Protein AF-A0A4R1AX97-F1 (afdb_monomer)

pLDDT: mean 82.94, std 12.41, range [42.91, 97.5]

Organism: NCBI:txid1742358

Mean predicted aligned error: 11.48 Å

Foldseek 3Di:
DDPLLCLQADPVLQPPVVLLVVLLVLLLVLLCCVVVPDVDDPVVSVVSNVVSVVSVVVSLVVSQVVQKDFPLLPDQDQDLLVSLVSDPDDPVVSVVSSVQLVVQLVVVVVVVDDSRRSSRVSSVVVSVVVCVVCVVPDDRIDRDQLSNLQSLLVVLVVVLVVLVVCCVPPNVPDSSSVSSSVSSNVSSVVSVVSNVVSVVVVVVSVVVVNVVSD

Secondary structure (DSSP, 8-state):
--HHHHHHT-GGG--SHHHHHHHHHHHHHHHHHHHTT----HHHHHHHHHHHHHHHHHHHHHHHHHH-EE-GGGS----HHHHHHHS---HHHHHHHHHHHHHHHHHHHHTT--HHHHHHHHHHHHHHHHHHHHTTT--SEE----HHHHHHHHHHHHHHHHHHHHHHHH-TT-HHHHHHHHHHHHHHHHHHHHHHHHHHHHHHHHHHHHHTT-

Sequence (214 aa):
MSQFIRKMFSLNDIKYSWILLLSMILCFLIFYIDRADFLIDSAIVTTGYLLSFTIAVLWGAINYIGHIRMNVMYQKQNNIHAYVAQLALSQEDKWELQAYLEDFAEDLIQQGRTKEEASIEAITHFKVQEILSLSKNTLLFNLHAHYYLLGWSILAFALFIVIGVFWITLFTSSTLMLIVESMLIAYSLGFVGLFFVYKLFDAMIYRKLEENVR

Nearest PDB structures (foldseek):
  3l8i-assembly3_C-2  TM=2.530E-01  e=8.389E+00  Homo sapiens
  3l8i-assembly4_C  TM=2.530E-01  e=8.389E+00  Homo sapiens

Radius of gyration: 25.22 Å; Cα contacts (8 Å, |Δi|>4): 172; chains: 1; bounding box: 63×33×72 Å

Structure (mmCIF, N/CA/C/O backbone):
data_AF-A0A4R1AX97-F1
#
_entry.id   AF-A0A4R1AX97-F1
#
loop_
_atom_site.group_PDB
_atom_site.id
_atom_site.type_symbol
_atom_site.label_atom_id
_atom_site.label_alt_id
_atom_site.label_comp_id
_atom_site.label_asym_id
_atom_site.label_entity_id
_atom_site.label_seq_id
_atom_site.pdbx_PDB_ins_code
_atom_site.Cartn_x
_atom_site.Cartn_y
_atom_site.Cartn_z
_atom_site.occupancy
_atom_site.B_iso_or_equiv
_atom_site.auth_seq_id
_atom_site.auth_comp_id
_atom_site.auth_asym_id
_atom_site.auth_atom_id
_atom_site.pdbx_PDB_model_num
ATOM 1 N N . MET A 1 1 ? -21.863 -3.915 -12.060 1.00 55.62 1 MET A N 1
ATOM 2 C CA . MET A 1 1 ? -20.457 -4.231 -11.712 1.00 55.62 1 MET A CA 1
ATOM 3 C C . MET A 1 1 ? -20.466 -4.876 -10.331 1.00 55.62 1 MET A C 1
ATOM 5 O O . MET A 1 1 ? -21.100 -4.308 -9.448 1.00 55.62 1 MET A O 1
ATOM 9 N N . SER A 1 2 ? -19.896 -6.070 -10.140 1.00 74.19 2 SER A N 1
ATOM 10 C CA . SER A 1 2 ? -19.970 -6.743 -8.831 1.00 74.19 2 SER A CA 1
ATOM 11 C C . SER A 1 2 ? -19.224 -5.931 -7.760 1.00 74.19 2 SER A C 1
ATOM 13 O O . SER A 1 2 ? -18.232 -5.262 -8.059 1.00 74.19 2 SER A O 1
ATOM 15 N N . GLN A 1 3 ? -19.688 -5.972 -6.505 1.00 72.12 3 GLN A N 1
ATOM 16 C CA . GLN A 1 3 ? -19.042 -5.261 -5.388 1.00 72.12 3 GLN A CA 1
ATOM 17 C C . GLN A 1 3 ? -17.556 -5.633 -5.234 1.00 72.12 3 GLN A C 1
ATOM 19 O O . GLN A 1 3 ? -16.749 -4.809 -4.809 1.00 72.12 3 GLN A O 1
ATOM 24 N N . PHE A 1 4 ? -17.191 -6.853 -5.631 1.00 68.31 4 PHE A N 1
ATOM 25 C CA . PHE A 1 4 ? -15.820 -7.350 -5.640 1.00 68.31 4 PHE A CA 1
ATOM 26 C C . PHE A 1 4 ? -14.920 -6.579 -6.615 1.00 68.31 4 PHE A C 1
ATOM 28 O O . PHE A 1 4 ? -13.859 -6.103 -6.221 1.00 68.31 4 PHE A O 1
ATOM 35 N N . ILE A 1 5 ? -15.381 -6.355 -7.852 1.00 72.00 5 ILE A N 1
ATOM 36 C CA . ILE A 1 5 ? -14.637 -5.576 -8.855 1.00 72.00 5 ILE A CA 1
ATOM 37 C C . ILE A 1 5 ? -14.431 -4.138 -8.358 1.00 72.00 5 ILE A C 1
ATOM 39 O O . ILE A 1 5 ? -13.335 -3.595 -8.465 1.00 72.00 5 ILE A O 1
ATOM 43 N N . ARG A 1 6 ? -15.454 -3.530 -7.743 1.00 74.25 6 ARG A N 1
ATOM 44 C CA . ARG A 1 6 ? -15.337 -2.170 -7.192 1.00 74.25 6 ARG A CA 1
ATOM 45 C C . ARG A 1 6 ? -14.283 -2.076 -6.081 1.00 74.25 6 ARG A C 1
ATOM 47 O O . ARG A 1 6 ? -13.579 -1.076 -6.020 1.00 74.25 6 ARG A O 1
ATOM 54 N N . LYS A 1 7 ? -14.155 -3.104 -5.235 1.00 73.25 7 LYS A N 1
ATOM 55 C CA . LYS A 1 7 ? -13.119 -3.173 -4.187 1.00 73.25 7 LYS A CA 1
ATOM 56 C C . LYS A 1 7 ? -11.716 -3.419 -4.753 1.00 73.25 7 LYS A C 1
ATOM 58 O O . LYS A 1 7 ? -10.752 -2.892 -4.218 1.00 73.25 7 LYS A O 1
ATOM 63 N N . MET A 1 8 ? -11.590 -4.186 -5.836 1.00 76.19 8 MET A N 1
ATOM 64 C CA . MET A 1 8 ? -10.291 -4.428 -6.480 1.00 76.19 8 MET A CA 1
ATOM 65 C C . MET A 1 8 ? -9.733 -3.197 -7.206 1.00 76.19 8 MET A C 1
ATOM 67 O O . MET A 1 8 ? -8.525 -3.011 -7.227 1.00 76.19 8 MET A O 1
ATOM 71 N N . PHE A 1 9 ? -10.581 -2.347 -7.787 1.00 78.00 9 PHE A N 1
ATOM 72 C CA . PHE A 1 9 ? -10.137 -1.183 -8.574 1.00 78.00 9 PHE A CA 1
ATOM 73 C C . PHE A 1 9 ? -10.377 0.160 -7.868 1.00 78.00 9 PHE A C 1
ATOM 75 O O . PHE A 1 9 ? -10.493 1.206 -8.506 1.00 78.00 9 PHE A O 1
ATOM 82 N N . SER A 1 10 ? -10.470 0.151 -6.538 1.00 77.00 10 SER A N 1
ATOM 83 C CA . SER A 1 10 ? -10.646 1.368 -5.745 1.00 77.00 10 SER A CA 1
ATOM 84 C C . SER A 1 10 ? -9.328 2.145 -5.642 1.00 77.00 10 SER A C 1
ATOM 86 O O . SER A 1 10 ? -8.357 1.674 -5.049 1.00 77.00 10 SER A O 1
ATOM 88 N N . LEU A 1 11 ? -9.294 3.362 -6.198 1.00 72.88 11 LEU A N 1
ATOM 89 C CA . LEU A 1 11 ? -8.198 4.323 -5.992 1.00 72.88 11 LEU A CA 1
ATOM 90 C C . LEU A 1 11 ? -8.192 4.900 -4.570 1.00 72.88 11 LEU A C 1
ATOM 92 O O . LEU A 1 11 ? -7.137 5.265 -4.060 1.00 72.88 11 LEU A O 1
ATOM 96 N N . ASN A 1 12 ? -9.359 4.950 -3.921 1.00 75.44 12 ASN A N 1
ATOM 97 C CA . ASN A 1 12 ? -9.515 5.506 -2.575 1.00 75.44 12 ASN A CA 1
ATOM 98 C C . ASN A 1 12 ? -8.802 4.667 -1.504 1.00 75.44 12 ASN A C 1
ATOM 100 O O . ASN A 1 12 ? -8.550 5.161 -0.405 1.00 75.44 12 ASN A O 1
ATOM 104 N N . ASP A 1 13 ? -8.469 3.417 -1.830 1.00 82.06 13 ASP A N 1
ATOM 105 C CA . ASP A 1 13 ? -7.770 2.506 -0.929 1.00 82.06 13 ASP A CA 1
ATOM 106 C C . ASP A 1 13 ? -6.240 2.648 -1.024 1.00 82.06 13 ASP A C 1
ATOM 108 O O . ASP A 1 13 ? -5.518 2.057 -0.225 1.00 82.06 13 ASP A O 1
ATOM 112 N N . ILE A 1 14 ? -5.719 3.468 -1.942 1.00 85.38 14 ILE A N 1
ATOM 113 C CA . ILE A 1 14 ? -4.302 3.848 -1.963 1.00 85.38 14 ILE A CA 1
ATOM 114 C C . ILE A 1 14 ? -4.122 5.062 -1.047 1.00 85.38 14 ILE A C 1
ATOM 116 O O . ILE A 1 14 ? -4.543 6.174 -1.369 1.00 85.38 14 ILE A O 1
ATOM 120 N N . LYS A 1 15 ? -3.481 4.864 0.107 1.00 86.75 15 LYS A N 1
ATOM 121 C CA . LYS A 1 15 ? -3.144 5.948 1.036 1.00 86.75 15 LYS A CA 1
ATOM 122 C C . LYS A 1 15 ? -1.758 6.501 0.729 1.00 86.75 15 LYS A C 1
ATOM 124 O O . LYS A 1 15 ? -0.847 5.766 0.358 1.00 86.75 15 LYS A O 1
ATOM 129 N N . TYR A 1 16 ? -1.593 7.811 0.914 1.00 90.19 16 TYR A N 1
ATOM 130 C CA . TYR A 1 16 ? -0.315 8.514 0.732 1.00 90.19 16 TYR A CA 1
ATOM 131 C C . TYR A 1 16 ? 0.321 8.301 -0.655 1.00 90.19 16 TYR A C 1
ATOM 133 O O . TYR A 1 16 ? 1.539 8.181 -0.780 1.00 90.19 16 TYR A O 1
ATOM 141 N N . SER A 1 17 ? -0.501 8.276 -1.710 1.00 90.25 17 SER A N 1
ATOM 142 C CA . SER A 1 17 ? -0.101 7.960 -3.092 1.00 90.25 17 SER A CA 1
ATOM 143 C C . SER A 1 17 ? 1.034 8.833 -3.639 1.00 90.25 17 SER A C 1
ATOM 145 O O . SER A 1 17 ? 1.753 8.416 -4.539 1.00 90.25 17 SER A O 1
ATOM 147 N N . TRP A 1 18 ? 1.228 10.032 -3.086 1.00 92.94 18 TRP A N 1
ATOM 148 C CA . TRP A 1 18 ? 2.318 10.928 -3.468 1.00 92.94 18 TRP A CA 1
ATOM 149 C C . TRP A 1 18 ? 3.711 10.346 -3.160 1.00 92.94 18 TRP A C 1
ATOM 151 O O . TRP A 1 18 ? 4.640 10.606 -3.918 1.00 92.94 18 TRP A O 1
ATOM 161 N N . ILE A 1 19 ? 3.866 9.524 -2.110 1.00 94.75 19 ILE A N 1
ATOM 162 C CA . ILE A 1 19 ? 5.149 8.872 -1.771 1.00 94.75 19 ILE A CA 1
ATOM 163 C C . ILE A 1 19 ? 5.475 7.791 -2.805 1.00 94.75 19 ILE A C 1
ATOM 165 O O . ILE A 1 19 ? 6.607 7.685 -3.275 1.00 94.75 19 ILE A O 1
ATOM 169 N N . LEU A 1 20 ? 4.463 7.014 -3.201 1.00 94.44 20 LEU A N 1
ATOM 170 C CA . LEU A 1 20 ? 4.591 6.034 -4.274 1.00 94.44 20 LEU A CA 1
ATOM 171 C C . LEU A 1 20 ? 4.966 6.716 -5.594 1.00 94.44 20 LEU A C 1
ATOM 173 O O . LEU A 1 20 ? 5.888 6.277 -6.275 1.00 94.44 20 LEU A O 1
ATOM 177 N N . LEU A 1 21 ? 4.297 7.823 -5.922 1.00 95.00 21 LEU A N 1
ATOM 178 C CA . LEU A 1 21 ? 4.577 8.602 -7.125 1.00 95.00 21 LEU A CA 1
ATOM 179 C C . LEU A 1 21 ? 6.005 9.168 -7.107 1.00 95.00 21 LEU A C 1
ATOM 181 O O . LEU A 1 21 ? 6.700 9.089 -8.116 1.00 95.00 21 LEU A O 1
ATOM 185 N N . LEU A 1 22 ? 6.477 9.659 -5.957 1.00 96.62 22 LEU A N 1
ATOM 186 C CA . LEU A 1 22 ? 7.861 10.104 -5.779 1.00 96.62 22 LEU A CA 1
ATOM 187 C C . LEU A 1 22 ? 8.864 8.971 -6.045 1.00 96.62 22 LEU A C 1
ATOM 189 O O . LEU A 1 22 ? 9.842 9.180 -6.760 1.00 96.62 22 LEU A O 1
ATOM 193 N N . SER A 1 23 ? 8.608 7.773 -5.511 1.00 97.00 23 SER A N 1
ATOM 194 C CA . SER A 1 23 ? 9.426 6.587 -5.790 1.00 97.00 23 SER A CA 1
ATOM 195 C C . SER A 1 23 ? 9.462 6.266 -7.287 1.00 97.00 23 SER A C 1
ATOM 197 O O . SER A 1 23 ? 10.544 6.061 -7.836 1.00 97.00 23 SER A O 1
ATOM 199 N N . MET A 1 24 ? 8.304 6.283 -7.956 1.00 96.06 24 MET A N 1
ATOM 200 C CA . MET A 1 24 ? 8.202 6.007 -9.392 1.00 96.06 24 MET A CA 1
ATOM 201 C C . MET A 1 24 ? 8.966 7.037 -10.225 1.00 96.06 24 MET A C 1
ATOM 203 O O . MET A 1 24 ? 9.736 6.652 -11.100 1.00 96.06 24 MET A O 1
ATOM 207 N N . ILE A 1 25 ? 8.810 8.332 -9.936 1.00 96.44 25 ILE A N 1
ATOM 208 C CA . ILE A 1 25 ? 9.560 9.392 -10.626 1.00 96.44 25 ILE A CA 1
ATOM 209 C C . ILE A 1 25 ? 11.063 9.199 -10.430 1.00 96.44 25 ILE A C 1
ATOM 211 O O . ILE A 1 25 ? 11.817 9.282 -11.395 1.00 96.44 25 ILE A O 1
ATOM 215 N N . LEU A 1 26 ? 11.507 8.922 -9.202 1.00 95.81 26 LEU A N 1
ATOM 216 C CA . LEU A 1 26 ? 12.927 8.723 -8.932 1.00 95.81 26 LEU A CA 1
ATOM 217 C C . LEU A 1 26 ? 13.472 7.506 -9.691 1.00 95.81 26 LEU A C 1
ATOM 219 O O . LEU A 1 26 ? 14.510 7.611 -10.336 1.00 95.81 26 LEU A O 1
ATOM 223 N N . CYS A 1 27 ? 12.751 6.383 -9.671 1.00 95.94 27 CYS A N 1
ATOM 224 C CA . CYS A 1 27 ? 13.111 5.179 -10.418 1.00 95.94 27 CYS A CA 1
ATOM 225 C C . CYS A 1 27 ? 13.211 5.465 -11.925 1.00 95.94 27 CYS A C 1
ATOM 227 O O . CYS A 1 27 ? 14.205 5.106 -12.554 1.00 95.94 27 CYS A O 1
ATOM 229 N N . PHE A 1 28 ? 12.232 6.187 -12.482 1.00 95.38 28 PHE A N 1
ATOM 230 C CA . PHE A 1 28 ? 12.226 6.600 -13.885 1.00 95.38 28 PHE A CA 1
ATOM 231 C C . PHE A 1 28 ? 13.454 7.443 -14.238 1.00 95.38 28 PHE A C 1
ATOM 233 O O . PHE A 1 28 ? 14.118 7.175 -15.235 1.00 95.38 28 PHE A O 1
ATOM 240 N N . LEU A 1 29 ? 13.766 8.457 -13.424 1.00 94.12 29 LEU A N 1
ATOM 241 C CA . LEU A 1 29 ? 14.897 9.352 -13.667 1.00 94.12 29 LEU A CA 1
ATOM 242 C C . LEU A 1 29 ? 16.230 8.610 -13.599 1.00 94.12 29 LEU A C 1
ATOM 244 O O . LEU A 1 29 ? 17.066 8.802 -14.478 1.00 94.12 29 LEU A O 1
ATOM 248 N N . ILE A 1 30 ? 16.419 7.744 -12.600 1.00 94.19 30 ILE A N 1
ATOM 249 C CA . ILE A 1 30 ? 17.640 6.940 -12.477 1.00 94.19 30 ILE A CA 1
ATOM 250 C C . ILE A 1 30 ? 17.785 5.997 -13.672 1.00 94.19 30 ILE A C 1
ATOM 252 O O . ILE A 1 30 ? 18.861 5.950 -14.258 1.00 94.19 30 ILE A O 1
ATOM 256 N N . PHE A 1 31 ? 16.708 5.330 -14.098 1.00 92.94 31 PHE A N 1
ATOM 257 C CA . PHE A 1 31 ? 16.737 4.465 -15.281 1.00 92.94 31 PHE A CA 1
ATOM 258 C C . PHE A 1 31 ? 17.048 5.255 -16.553 1.00 92.94 31 PHE A C 1
ATOM 260 O O . PHE A 1 31 ? 17.877 4.849 -17.366 1.00 92.94 31 PHE A O 1
ATOM 267 N N . TYR A 1 32 ? 16.419 6.414 -16.727 1.00 91.88 32 TYR A N 1
ATOM 268 C CA . TYR A 1 32 ? 16.697 7.277 -17.865 1.00 91.88 32 TYR A CA 1
ATOM 269 C C . TYR A 1 32 ? 18.168 7.700 -17.909 1.00 91.88 32 TYR A C 1
ATOM 271 O O . TYR A 1 32 ? 18.792 7.621 -18.963 1.00 91.88 32 TYR A O 1
ATOM 279 N N . ILE A 1 33 ? 18.727 8.102 -16.766 1.00 90.12 33 ILE A N 1
ATOM 280 C CA . ILE A 1 33 ? 20.133 8.491 -16.632 1.00 90.12 33 ILE A CA 1
ATOM 281 C C . ILE A 1 33 ? 21.069 7.317 -16.949 1.00 90.12 33 ILE A C 1
ATOM 283 O O . ILE A 1 33 ? 21.996 7.487 -17.736 1.00 90.12 33 ILE A O 1
ATOM 287 N N . ASP A 1 34 ? 20.790 6.140 -16.387 1.00 89.94 34 ASP A N 1
ATOM 288 C CA . ASP A 1 34 ? 21.525 4.886 -16.612 1.00 89.94 34 ASP A CA 1
ATOM 289 C C . ASP A 1 34 ? 21.559 4.508 -18.104 1.00 89.94 34 ASP A C 1
ATOM 291 O O . ASP A 1 34 ? 22.579 4.090 -18.644 1.00 89.94 34 ASP A O 1
ATOM 295 N N . ARG A 1 35 ? 20.453 4.736 -18.822 1.00 88.00 35 ARG A N 1
ATOM 296 C CA . ARG A 1 35 ? 20.352 4.460 -20.264 1.00 88.00 35 ARG A CA 1
ATOM 297 C C . ARG A 1 35 ? 20.876 5.558 -21.178 1.00 88.00 35 ARG A C 1
ATOM 299 O O . ARG A 1 35 ? 21.161 5.267 -22.336 1.00 88.00 35 ARG A O 1
ATOM 306 N N . ALA A 1 36 ? 20.961 6.794 -20.704 1.00 86.06 36 ALA A N 1
ATOM 307 C CA . ALA A 1 36 ? 21.421 7.931 -21.496 1.00 86.06 36 ALA A CA 1
ATOM 308 C C . ALA A 1 36 ? 22.955 8.003 -21.620 1.00 86.06 36 ALA A C 1
ATOM 310 O O . ALA A 1 36 ? 23.461 8.946 -22.225 1.00 86.06 36 ALA A O 1
ATOM 311 N N . ASP A 1 37 ? 23.675 7.014 -21.076 1.00 70.81 37 ASP A N 1
ATOM 312 C CA . ASP A 1 37 ? 25.135 6.872 -21.166 1.00 70.81 37 ASP A CA 1
ATOM 313 C C . ASP A 1 37 ? 25.885 8.114 -20.650 1.00 70.81 37 ASP A C 1
ATOM 315 O O . ASP A 1 37 ? 26.984 8.464 -21.085 1.00 70.81 37 ASP A O 1
ATOM 319 N N . PHE A 1 38 ? 25.276 8.819 -19.688 1.00 72.44 38 PHE A N 1
ATOM 320 C CA . PHE A 1 38 ? 26.009 9.789 -18.891 1.00 72.44 38 PHE A CA 1
ATOM 321 C C . PHE A 1 38 ? 27.089 9.006 -18.143 1.00 72.44 38 PHE A C 1
ATOM 323 O O . PHE A 1 38 ? 26.757 8.028 -17.483 1.00 72.44 38 PHE A O 1
ATOM 330 N N . LEU A 1 39 ? 28.357 9.422 -18.247 1.00 73.94 39 LEU A N 1
ATOM 331 C CA . LEU A 1 39 ? 29.528 8.833 -17.571 1.00 73.94 39 LEU A CA 1
ATOM 332 C C . LEU A 1 39 ? 29.430 8.962 -16.036 1.00 73.94 39 LEU A C 1
ATOM 334 O O . LEU A 1 39 ? 30.241 9.623 -15.387 1.00 73.94 39 LEU A O 1
ATOM 338 N N . ILE A 1 40 ? 28.386 8.385 -15.458 1.00 80.25 40 ILE A N 1
ATOM 339 C CA . ILE A 1 40 ? 28.054 8.400 -14.047 1.00 80.25 40 ILE A CA 1
ATOM 340 C C . ILE A 1 40 ? 28.497 7.069 -13.475 1.00 80.25 40 ILE A C 1
ATOM 342 O O . ILE A 1 40 ? 28.297 6.008 -14.062 1.00 80.25 40 ILE A O 1
ATOM 346 N N . ASP A 1 41 ? 29.114 7.148 -12.305 1.00 85.25 41 ASP A N 1
ATOM 347 C CA . ASP A 1 41 ? 29.559 5.980 -11.569 1.00 85.25 41 ASP A CA 1
ATOM 348 C C . ASP A 1 41 ? 28.391 5.002 -11.335 1.00 85.25 41 ASP A C 1
ATOM 350 O O . ASP A 1 41 ? 27.324 5.372 -10.832 1.00 85.25 41 ASP A O 1
ATOM 354 N N . SER A 1 42 ? 28.622 3.732 -11.670 1.00 86.12 42 SER A N 1
ATOM 355 C CA . SER A 1 42 ? 27.696 2.617 -11.450 1.00 86.12 42 SER A CA 1
ATOM 356 C C . SER A 1 42 ? 27.224 2.537 -9.989 1.00 86.12 42 SER A C 1
ATOM 358 O O . SER A 1 42 ? 26.070 2.178 -9.719 1.00 86.12 42 SER A O 1
ATOM 360 N N . ALA A 1 43 ? 28.068 2.950 -9.034 1.00 88.88 43 ALA A N 1
ATOM 361 C CA . ALA A 1 43 ? 27.698 3.031 -7.623 1.00 88.88 43 ALA A CA 1
ATOM 362 C C . ALA A 1 43 ? 26.572 4.051 -7.358 1.00 88.88 43 ALA A C 1
ATOM 364 O O . ALA A 1 43 ? 25.663 3.780 -6.565 1.00 88.88 43 ALA A O 1
ATOM 365 N N . ILE A 1 44 ? 26.590 5.202 -8.037 1.00 88.94 44 ILE A N 1
ATOM 366 C CA . ILE A 1 44 ? 25.578 6.260 -7.888 1.00 88.94 44 ILE A CA 1
ATOM 367 C C . ILE A 1 44 ? 24.240 5.787 -8.455 1.00 88.94 44 ILE A C 1
ATOM 369 O O . ILE A 1 44 ? 23.211 5.921 -7.792 1.00 88.94 44 ILE A O 1
ATOM 373 N N . VAL A 1 45 ? 24.258 5.177 -9.643 1.00 91.56 45 VAL A N 1
ATOM 374 C CA . VAL A 1 45 ? 23.058 4.622 -10.290 1.00 91.56 45 VAL A CA 1
ATOM 375 C C . VAL A 1 45 ? 22.418 3.544 -9.411 1.00 91.56 45 VAL A C 1
ATOM 377 O O . VAL A 1 45 ? 21.227 3.609 -9.101 1.00 91.56 45 VAL A O 1
ATOM 380 N N . THR A 1 46 ? 23.224 2.599 -8.919 1.00 92.75 46 THR A N 1
ATOM 381 C CA . THR A 1 46 ? 22.759 1.525 -8.026 1.00 92.75 46 THR A CA 1
ATOM 382 C C . THR A 1 46 ? 22.147 2.086 -6.743 1.00 92.75 46 THR A C 1
ATOM 384 O O . THR A 1 46 ? 21.067 1.663 -6.322 1.00 92.75 46 THR A O 1
ATOM 387 N N . THR A 1 47 ? 22.798 3.082 -6.140 1.00 94.19 47 THR A N 1
ATOM 388 C CA . THR A 1 47 ? 22.287 3.762 -4.941 1.00 94.19 47 THR A CA 1
ATOM 389 C C . THR A 1 47 ? 20.966 4.476 -5.227 1.00 94.19 47 THR A C 1
ATOM 391 O O . THR A 1 47 ? 20.049 4.422 -4.408 1.00 94.19 47 THR A O 1
ATOM 394 N N . GLY A 1 48 ? 20.826 5.088 -6.405 1.00 94.69 48 GLY A N 1
ATOM 395 C CA . GLY A 1 48 ? 19.582 5.708 -6.859 1.00 94.69 48 GLY A CA 1
ATOM 396 C C . GLY A 1 48 ? 18.427 4.710 -6.963 1.00 94.69 48 GLY A C 1
ATOM 397 O O . GLY A 1 48 ? 17.338 4.972 -6.443 1.00 94.69 48 GLY A O 1
ATOM 398 N N . TYR A 1 49 ? 18.669 3.535 -7.555 1.00 94.31 49 TYR A N 1
ATOM 399 C CA . TYR A 1 49 ? 17.666 2.469 -7.610 1.00 94.31 49 TYR A CA 1
ATOM 400 C C . TYR A 1 49 ? 17.280 1.984 -6.209 1.00 94.31 49 TYR A C 1
ATOM 402 O O . TYR A 1 49 ? 16.089 1.933 -5.890 1.00 94.31 49 TYR A O 1
ATOM 410 N N . LEU A 1 50 ? 18.260 1.704 -5.343 1.00 95.69 50 LEU A N 1
ATOM 411 C CA . LEU A 1 50 ? 18.008 1.284 -3.960 1.00 95.69 50 LEU A CA 1
ATOM 412 C C . LEU A 1 50 ? 17.190 2.320 -3.184 1.00 95.69 50 LEU A C 1
ATOM 414 O O . LEU A 1 50 ? 16.246 1.955 -2.480 1.00 95.69 50 LEU A O 1
ATOM 418 N N . LEU A 1 51 ? 17.503 3.607 -3.342 1.00 96.69 51 LEU A N 1
ATOM 419 C CA . LEU A 1 51 ? 16.752 4.690 -2.716 1.00 96.69 51 LEU A CA 1
ATOM 420 C C . LEU A 1 51 ? 15.306 4.724 -3.226 1.00 96.69 51 LEU A C 1
ATOM 422 O O . LEU A 1 51 ? 14.376 4.790 -2.422 1.00 96.69 51 LEU A O 1
ATOM 426 N N . SER A 1 52 ? 15.100 4.610 -4.542 1.00 96.69 52 SER A N 1
ATOM 427 C CA . SER A 1 52 ? 13.758 4.593 -5.137 1.00 96.69 52 SER A CA 1
ATOM 428 C C . SER A 1 52 ? 12.901 3.441 -4.605 1.00 96.69 52 SER A C 1
ATOM 430 O O . SER A 1 52 ? 11.754 3.665 -4.205 1.00 96.69 52 SER A O 1
ATOM 432 N N . PHE A 1 53 ? 13.466 2.236 -4.486 1.00 94.94 53 PHE A N 1
ATOM 433 C CA . PHE A 1 53 ? 12.764 1.083 -3.925 1.00 94.94 53 PHE A CA 1
ATOM 434 C C . PHE A 1 53 ? 12.555 1.200 -2.418 1.00 94.94 53 PHE A C 1
ATOM 436 O O . PHE A 1 53 ? 11.489 0.841 -1.924 1.00 94.94 53 PHE A O 1
ATOM 443 N N . THR A 1 54 ? 13.508 1.774 -1.684 1.00 96.50 54 THR A N 1
ATOM 444 C CA . THR A 1 54 ? 13.342 2.045 -0.249 1.00 96.50 54 THR A CA 1
ATOM 445 C C . THR A 1 54 ? 12.159 2.983 -0.007 1.00 96.50 54 THR A C 1
ATOM 447 O O . THR A 1 54 ? 11.340 2.718 0.870 1.00 96.50 54 THR A O 1
ATOM 450 N N . ILE A 1 55 ? 11.995 4.028 -0.826 1.00 97.50 55 ILE A N 1
ATOM 451 C CA . ILE A 1 55 ? 10.831 4.925 -0.752 1.00 97.50 55 ILE A CA 1
ATOM 452 C C . ILE A 1 55 ? 9.527 4.163 -1.052 1.00 97.50 55 ILE A C 1
ATOM 454 O O . ILE A 1 55 ? 8.535 4.373 -0.353 1.00 97.50 55 ILE A O 1
ATOM 458 N N . ALA A 1 56 ? 9.515 3.242 -2.025 1.00 96.25 56 ALA A N 1
ATOM 459 C CA . ALA A 1 56 ? 8.343 2.395 -2.290 1.00 96.25 56 ALA A CA 1
ATOM 460 C C . ALA A 1 56 ? 8.001 1.481 -1.102 1.00 96.25 56 ALA A C 1
ATOM 462 O O . ALA A 1 56 ? 6.830 1.337 -0.748 1.00 96.25 56 ALA A O 1
ATOM 463 N N . VAL A 1 57 ? 9.008 0.885 -0.459 1.00 95.50 57 VAL A N 1
ATOM 464 C CA . VAL A 1 57 ? 8.822 0.044 0.734 1.00 95.50 57 VAL A CA 1
ATOM 465 C C . VAL A 1 57 ? 8.289 0.871 1.905 1.00 95.50 57 VAL A C 1
ATOM 467 O O . VAL A 1 57 ? 7.343 0.446 2.570 1.00 95.50 57 VAL A O 1
ATOM 470 N N . LEU A 1 58 ? 8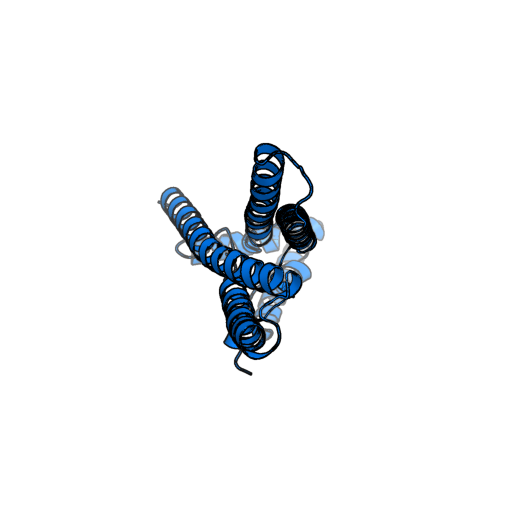.830 2.073 2.126 1.00 96.06 58 LEU A N 1
ATOM 471 C CA . LEU A 1 58 ? 8.328 3.004 3.142 1.00 96.06 58 LEU A CA 1
ATOM 472 C C . LEU A 1 58 ? 6.875 3.398 2.874 1.00 96.06 58 LEU A C 1
ATOM 474 O O . LEU A 1 58 ? 6.060 3.380 3.798 1.00 96.06 58 LEU A O 1
ATOM 478 N N . TRP A 1 59 ? 6.525 3.689 1.617 1.00 96.62 59 TRP A N 1
ATOM 479 C CA . TRP A 1 59 ? 5.130 3.889 1.231 1.00 96.62 59 TRP A CA 1
ATOM 480 C C . TRP A 1 59 ? 4.282 2.664 1.586 1.00 96.62 59 TRP A C 1
ATOM 482 O O . TRP A 1 59 ? 3.235 2.826 2.207 1.00 96.62 59 TRP A O 1
ATOM 492 N N . GLY A 1 60 ? 4.745 1.450 1.279 1.00 94.00 60 GLY A N 1
ATOM 493 C CA . GLY A 1 60 ? 4.066 0.207 1.644 1.00 94.00 60 GLY A CA 1
ATOM 494 C C . GLY A 1 60 ? 3.810 0.091 3.151 1.00 94.00 60 GLY A C 1
ATOM 495 O O . GLY A 1 60 ? 2.700 -0.242 3.560 1.00 94.00 60 GLY A O 1
ATOM 496 N N . ALA A 1 61 ? 4.779 0.426 3.999 1.00 92.56 61 ALA A N 1
ATOM 497 C CA . ALA A 1 61 ? 4.587 0.406 5.449 1.00 92.56 61 ALA A CA 1
ATOM 498 C C . ALA A 1 61 ? 3.556 1.451 5.919 1.00 92.56 61 ALA A C 1
ATOM 500 O O . ALA A 1 61 ? 2.617 1.124 6.646 1.00 92.56 61 ALA A O 1
ATOM 501 N N . ILE A 1 62 ? 3.687 2.702 5.470 1.00 92.31 62 ILE A N 1
ATOM 502 C CA . ILE A 1 62 ? 2.798 3.804 5.876 1.00 92.31 62 ILE A CA 1
ATOM 503 C C . ILE A 1 62 ? 1.374 3.578 5.353 1.00 92.31 62 ILE A C 1
ATOM 505 O O . ILE A 1 62 ? 0.396 3.828 6.059 1.00 92.31 62 ILE A O 1
ATOM 509 N N . ASN A 1 63 ? 1.241 3.072 4.128 1.00 92.12 63 ASN A N 1
ATOM 510 C CA . ASN A 1 63 ? -0.042 2.740 3.535 1.00 92.12 63 ASN A CA 1
ATOM 511 C C . ASN A 1 63 ? -0.763 1.644 4.343 1.00 92.12 63 ASN A C 1
ATOM 513 O O . ASN A 1 63 ? -1.958 1.784 4.601 1.00 92.12 63 ASN A O 1
ATOM 517 N N . TYR A 1 64 ? -0.046 0.612 4.807 1.00 89.69 64 TYR A N 1
ATOM 518 C CA . TYR A 1 64 ? -0.606 -0.415 5.694 1.00 89.69 64 TYR A CA 1
ATOM 519 C C . TYR A 1 64 ? -1.090 0.177 7.016 1.00 89.69 64 TYR A C 1
ATOM 521 O O . TYR A 1 64 ? -2.253 0.006 7.376 1.00 89.69 64 TYR A O 1
ATOM 529 N N . ILE A 1 65 ? -0.230 0.940 7.700 1.00 86.44 65 ILE A N 1
ATOM 530 C CA . ILE A 1 65 ? -0.569 1.602 8.970 1.00 86.44 65 ILE A CA 1
ATOM 531 C C . ILE A 1 65 ? -1.804 2.484 8.798 1.00 86.44 65 ILE A C 1
ATOM 533 O O . ILE A 1 65 ? -2.703 2.461 9.634 1.00 86.44 65 ILE A O 1
ATOM 537 N N . GLY A 1 66 ? -1.892 3.214 7.685 1.00 83.06 66 GLY A N 1
ATOM 538 C CA . GLY A 1 66 ? -3.056 4.030 7.377 1.00 83.06 66 GLY A CA 1
ATOM 539 C C . GLY A 1 66 ? -4.357 3.223 7.311 1.00 83.06 66 GLY A C 1
ATOM 540 O O . GLY A 1 66 ? -5.421 3.774 7.590 1.00 83.06 66 GLY A O 1
ATOM 541 N N . HIS A 1 67 ? -4.313 1.945 6.943 1.00 83.00 67 HIS A N 1
ATOM 542 C CA . HIS A 1 67 ? -5.488 1.071 6.872 1.00 83.00 67 HIS A CA 1
ATOM 543 C C . HIS A 1 67 ? -5.855 0.397 8.188 1.00 83.00 67 HIS A C 1
ATOM 545 O O . HIS A 1 67 ? -7.007 -0.014 8.335 1.00 83.00 67 HIS A O 1
ATOM 551 N N . ILE A 1 68 ? -4.942 0.344 9.157 1.00 78.25 68 ILE A N 1
ATOM 552 C CA . ILE A 1 68 ? -5.261 -0.129 10.503 1.00 78.25 68 ILE A CA 1
ATOM 553 C C . ILE A 1 68 ? -6.211 0.883 11.150 1.00 78.25 68 ILE A C 1
ATOM 555 O O . ILE A 1 68 ? -5.832 2.011 11.468 1.00 78.25 68 ILE A O 1
ATOM 559 N N . ARG A 1 69 ? -7.472 0.489 11.353 1.00 66.75 69 ARG A N 1
ATOM 560 C CA . ARG A 1 69 ? -8.457 1.289 12.090 1.00 66.75 69 ARG A CA 1
ATOM 561 C C . ARG A 1 69 ? -8.810 0.594 13.395 1.00 66.75 69 ARG A C 1
ATOM 563 O O . ARG A 1 69 ? -9.189 -0.578 13.398 1.00 66.75 69 ARG A O 1
ATOM 570 N N . MET A 1 70 ? -8.725 1.336 14.497 1.00 56.75 70 MET A N 1
ATOM 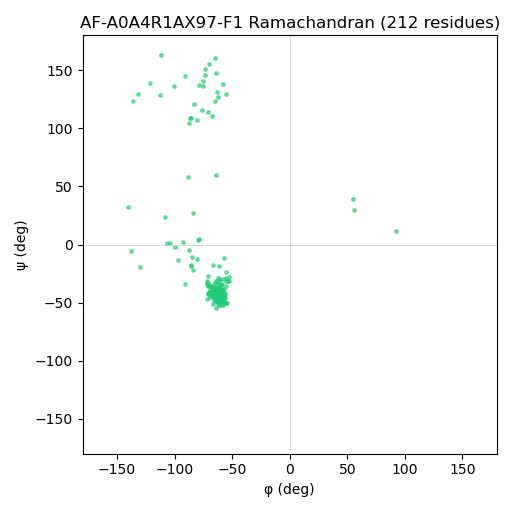571 C CA . MET A 1 70 ? -9.249 0.882 15.783 1.00 56.75 70 MET A CA 1
ATOM 572 C C . MET A 1 70 ? -10.763 0.709 15.668 1.00 56.75 70 MET A C 1
ATOM 574 O O . MET A 1 70 ? -11.449 1.597 15.146 1.00 56.75 70 MET A O 1
ATOM 578 N N . ASN A 1 71 ? -11.269 -0.434 16.126 1.00 63.66 71 ASN A N 1
ATOM 579 C CA . ASN A 1 71 ? -12.693 -0.727 16.098 1.00 63.66 71 ASN A CA 1
ATOM 580 C C . ASN A 1 71 ? -13.462 0.358 16.886 1.00 63.66 71 ASN A C 1
ATOM 582 O O . ASN A 1 71 ? -13.014 0.813 17.940 1.00 63.66 71 ASN A O 1
ATOM 586 N N . VAL A 1 72 ? -14.598 0.799 16.335 1.00 59.97 72 VAL A N 1
ATOM 587 C CA . VAL A 1 72 ? -15.465 1.870 16.866 1.00 59.97 72 VAL A CA 1
ATOM 588 C C . VAL A 1 72 ? -15.855 1.598 18.323 1.00 59.97 72 VAL A C 1
ATOM 590 O O . VAL A 1 72 ? -15.928 2.529 19.128 1.00 59.97 72 VAL A O 1
ATOM 593 N N . MET A 1 73 ? -15.977 0.319 18.697 1.00 59.88 73 MET A N 1
ATOM 594 C CA . MET A 1 73 ? -16.218 -0.116 20.076 1.00 59.88 73 MET A CA 1
ATOM 595 C C . MET A 1 73 ? -15.177 0.401 21.077 1.00 59.88 73 MET A C 1
ATOM 597 O O . MET A 1 73 ? -15.520 0.726 22.211 1.00 59.88 73 MET A O 1
ATOM 601 N N . TYR A 1 74 ? -13.929 0.592 20.655 1.00 59.00 74 TYR A N 1
ATOM 602 C CA . TYR A 1 74 ? -12.831 1.022 21.526 1.00 59.00 74 TYR A CA 1
ATOM 603 C C . TYR A 1 74 ? -12.512 2.520 21.421 1.00 59.00 74 TYR A C 1
ATOM 605 O O . TYR A 1 74 ? -11.653 3.022 22.143 1.00 59.00 74 TYR A O 1
ATOM 613 N N . GLN A 1 75 ? -13.201 3.269 20.554 1.00 65.25 75 GLN A N 1
ATOM 614 C CA . GLN A 1 75 ? -13.028 4.722 20.458 1.00 65.25 75 GLN A CA 1
ATOM 615 C C . GLN A 1 75 ? -13.786 5.432 21.588 1.00 65.25 75 GLN A C 1
ATOM 617 O O . GLN A 1 75 ? -14.931 5.080 21.882 1.00 65.25 75 GLN A O 1
ATOM 622 N N . LYS A 1 76 ? -13.176 6.447 22.218 1.00 65.62 76 LYS A N 1
ATOM 623 C CA . LYS A 1 76 ? -13.898 7.348 23.133 1.00 65.62 76 LYS A CA 1
ATOM 624 C C . LYS A 1 76 ? -14.935 8.131 22.324 1.00 65.62 76 LYS A C 1
ATOM 626 O O . LYS A 1 76 ? -14.576 8.767 21.339 1.00 65.62 76 LYS A O 1
ATOM 631 N N . GLN A 1 77 ? -16.200 8.046 22.720 1.00 71.06 77 GLN A N 1
ATOM 632 C CA . GLN A 1 77 ? -17.320 8.711 22.056 1.00 71.06 77 GLN A CA 1
ATOM 633 C C . GLN A 1 77 ? -18.141 9.421 23.126 1.00 71.06 77 GLN A C 1
ATOM 635 O O . GLN A 1 77 ? -18.511 8.800 24.118 1.00 71.06 77 GLN A O 1
ATOM 640 N N . ASN A 1 78 ? -18.423 10.703 22.906 1.00 75.50 78 ASN A N 1
ATOM 641 C CA . ASN A 1 78 ? -19.190 11.532 23.842 1.00 75.50 78 ASN A CA 1
ATOM 642 C C . ASN A 1 78 ? -20.611 11.811 23.320 1.00 75.50 78 ASN A C 1
ATOM 644 O O . ASN A 1 78 ? -21.371 12.544 23.941 1.00 75.50 78 ASN A O 1
ATOM 648 N N . ASN A 1 79 ? -20.963 11.275 22.147 1.00 82.25 79 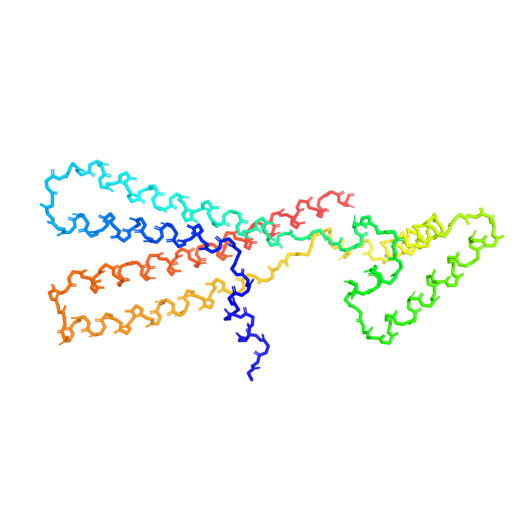ASN A N 1
ATOM 649 C CA . ASN A 1 79 ? -22.216 11.568 21.464 1.00 82.25 79 ASN A CA 1
ATOM 650 C C . ASN A 1 79 ? -22.840 10.282 20.911 1.00 82.25 79 ASN A C 1
ATOM 652 O O . ASN A 1 79 ? -22.213 9.567 20.125 1.00 82.25 79 ASN A O 1
ATOM 656 N N . ILE A 1 80 ? -24.083 10.022 21.316 1.00 83.44 80 ILE A N 1
ATOM 657 C CA . ILE A 1 80 ? -24.840 8.811 20.977 1.00 83.44 80 ILE A CA 1
ATOM 658 C C . ILE A 1 80 ? -25.078 8.706 19.466 1.00 83.44 80 ILE A C 1
ATOM 660 O O . ILE A 1 80 ? -24.761 7.676 18.876 1.00 83.44 80 ILE A O 1
ATOM 664 N N . HIS A 1 81 ? -25.524 9.778 18.802 1.00 84.69 81 HIS A N 1
ATOM 665 C CA . HIS A 1 81 ? -25.721 9.767 17.347 1.00 84.69 81 HIS A CA 1
ATOM 666 C C . HIS A 1 81 ? -24.425 9.469 16.593 1.00 84.69 81 HIS A C 1
ATOM 668 O O . HIS A 1 81 ? -24.416 8.671 15.656 1.00 84.69 81 HIS A O 1
ATOM 674 N N . ALA A 1 82 ? -23.319 10.105 16.994 1.00 82.69 82 ALA A N 1
ATOM 675 C CA . ALA A 1 82 ? -22.025 9.884 16.355 1.00 82.69 82 ALA A CA 1
ATOM 676 C C . ALA A 1 82 ? -21.550 8.434 16.537 1.00 82.69 82 ALA A C 1
ATOM 678 O O . ALA A 1 82 ? -21.010 7.847 15.598 1.00 82.69 82 ALA A O 1
ATOM 679 N N . TYR A 1 83 ? -21.791 7.853 17.715 1.00 81.62 83 TYR A N 1
ATOM 680 C CA . TYR A 1 83 ? -21.486 6.459 18.015 1.00 81.62 83 TYR A CA 1
ATOM 681 C C . TYR A 1 83 ? -22.315 5.494 17.155 1.00 81.62 83 TYR A C 1
ATOM 683 O O . TYR A 1 83 ? -21.743 4.686 16.422 1.00 81.62 83 TYR A O 1
ATOM 691 N N . VAL A 1 84 ? -23.645 5.623 17.162 1.00 81.56 84 VAL A N 1
ATOM 692 C CA . VAL A 1 84 ? -24.553 4.720 16.433 1.00 81.56 84 VAL A CA 1
ATOM 693 C C . VAL A 1 84 ? -24.375 4.826 14.917 1.00 81.56 84 VAL A C 1
ATOM 695 O O . VAL A 1 84 ? -24.375 3.817 14.206 1.00 81.56 84 VAL A O 1
ATOM 698 N N . ALA A 1 85 ? -24.136 6.033 14.395 1.00 79.12 85 ALA A N 1
ATOM 699 C CA . ALA A 1 85 ? -23.889 6.237 12.970 1.00 79.12 85 ALA A CA 1
ATOM 700 C C . ALA A 1 85 ? -22.677 5.434 12.466 1.00 79.12 85 ALA A C 1
ATOM 702 O O . ALA A 1 85 ? -22.699 4.941 11.332 1.00 79.12 85 ALA A O 1
ATOM 703 N N . GLN A 1 86 ? -21.654 5.267 13.309 1.00 72.12 86 GLN A N 1
ATOM 704 C CA . GLN A 1 86 ? -20.417 4.553 12.989 1.00 72.12 86 GLN A CA 1
ATOM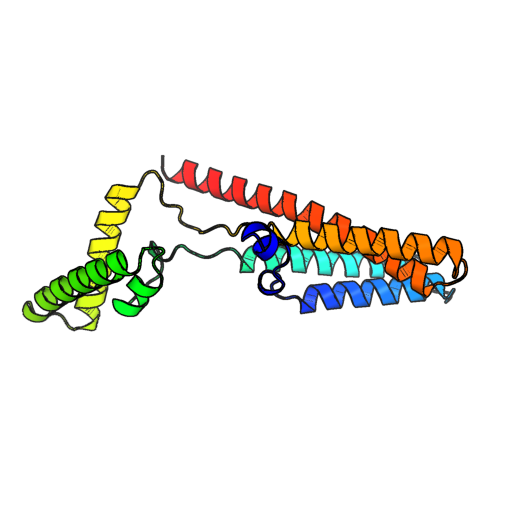 705 C C . GLN A 1 86 ? -20.538 3.024 13.099 1.00 72.12 86 GLN A C 1
ATOM 707 O O . GLN A 1 86 ? -19.660 2.318 12.598 1.00 72.12 86 GLN A O 1
ATOM 712 N N . LEU A 1 87 ? -21.610 2.499 13.701 1.00 71.44 87 LEU A N 1
ATOM 713 C CA . LEU A 1 87 ? -21.840 1.058 13.803 1.00 71.44 87 LEU A CA 1
ATOM 714 C C . LEU A 1 87 ? -22.261 0.456 12.454 1.00 71.44 87 LEU A C 1
ATOM 716 O O . LEU A 1 87 ? -22.952 1.081 11.643 1.00 71.44 87 LEU A O 1
ATOM 720 N N . ALA A 1 88 ? -21.837 -0.782 12.200 1.00 67.50 88 ALA A N 1
ATOM 721 C CA . ALA A 1 88 ? -22.160 -1.533 10.987 1.00 67.50 88 ALA A CA 1
ATOM 722 C C . ALA A 1 88 ? -23.471 -2.327 11.156 1.00 67.50 88 ALA A C 1
ATOM 724 O O . ALA A 1 88 ? -23.482 -3.547 11.030 1.00 67.50 88 ALA A O 1
ATOM 725 N N . LEU A 1 89 ? -24.557 -1.617 11.465 1.00 69.69 89 LEU A N 1
ATOM 726 C CA . LEU A 1 89 ? -25.903 -2.159 11.686 1.00 69.69 89 LEU A CA 1
ATOM 727 C C . LEU A 1 89 ? -26.863 -1.731 10.563 1.00 69.69 89 LEU A C 1
ATOM 729 O O . LEU A 1 89 ? -26.558 -0.788 9.815 1.00 69.69 89 LEU A O 1
ATOM 733 N N . SER A 1 90 ? -28.010 -2.409 10.430 1.00 72.25 90 SER A N 1
ATOM 734 C CA . SER A 1 90 ? -29.070 -1.951 9.524 1.00 72.25 90 SER A CA 1
ATOM 735 C C . SER A 1 90 ? -29.637 -0.604 10.002 1.00 72.25 90 SER A C 1
ATOM 737 O O . SER A 1 90 ? -29.421 -0.201 11.141 1.00 72.25 90 SER A O 1
ATOM 739 N N . GLN A 1 91 ? -30.312 0.152 9.129 1.00 73.88 91 GLN A N 1
ATOM 740 C CA . GLN A 1 91 ? -30.857 1.459 9.536 1.00 73.88 91 GLN A CA 1
ATOM 741 C C . GLN A 1 91 ? -31.937 1.335 10.614 1.00 73.88 91 GLN A C 1
ATOM 743 O O . GLN A 1 91 ? -32.039 2.205 11.470 1.00 73.88 91 GLN A O 1
ATOM 748 N N . GLU A 1 92 ? -32.699 0.246 10.583 1.00 77.88 92 GLU A N 1
ATOM 749 C CA . GLU A 1 92 ? -33.714 -0.063 11.586 1.00 77.88 92 GLU A CA 1
ATOM 750 C C . GLU A 1 92 ? -33.060 -0.340 12.946 1.00 77.88 92 GLU A C 1
ATOM 752 O O . GLU A 1 92 ? -33.350 0.363 13.913 1.00 77.88 92 GLU A O 1
ATOM 757 N N . ASP A 1 93 ? -32.058 -1.225 12.981 1.00 72.44 93 ASP A N 1
ATOM 758 C CA . ASP A 1 93 ? -31.285 -1.525 14.197 1.00 72.44 93 ASP A CA 1
ATOM 759 C C . ASP A 1 93 ? -30.578 -0.278 14.756 1.00 72.44 93 ASP A C 1
ATOM 761 O O . ASP A 1 93 ? -30.425 -0.120 15.966 1.00 72.44 93 ASP A O 1
ATOM 765 N N . LYS A 1 94 ? -30.121 0.631 13.880 1.00 80.62 94 LYS A N 1
ATOM 766 C CA . LYS A 1 94 ? -29.522 1.904 14.305 1.00 80.62 94 LYS A CA 1
ATOM 767 C C . LYS A 1 94 ? -30.532 2.787 15.019 1.00 80.62 94 LYS A C 1
ATOM 769 O O . LYS A 1 94 ? -30.180 3.380 16.030 1.00 80.62 94 LYS A O 1
ATOM 774 N N . TRP A 1 95 ? -31.750 2.909 14.506 1.00 85.38 95 TRP A N 1
ATOM 775 C CA . TRP A 1 95 ? -32.779 3.712 15.166 1.00 85.38 95 TRP A CA 1
ATOM 776 C C . TRP A 1 95 ? -33.186 3.121 16.507 1.00 85.38 95 TRP A C 1
ATOM 778 O O . TRP A 1 95 ? -33.284 3.867 17.478 1.00 85.38 95 TRP A O 1
ATOM 788 N N . GLU A 1 96 ? -33.344 1.801 16.575 1.00 82.56 96 GLU A N 1
ATOM 789 C CA . GLU A 1 96 ? -33.666 1.109 17.823 1.00 82.56 96 GLU A CA 1
ATOM 790 C C . GLU A 1 96 ? -32.563 1.301 18.871 1.00 82.56 96 GLU A C 1
ATOM 792 O O . GLU A 1 96 ? -32.832 1.721 19.997 1.00 82.56 96 GLU A O 1
ATOM 797 N N . LEU A 1 97 ? -31.303 1.090 18.483 1.00 84.56 97 LEU A N 1
ATOM 798 C CA . LEU A 1 97 ? -30.169 1.279 19.381 1.00 84.56 97 LEU A CA 1
ATOM 799 C C . LEU A 1 97 ? -30.013 2.737 19.825 1.00 84.56 97 LEU A C 1
ATOM 801 O O . LEU A 1 97 ? -29.671 3.008 20.975 1.00 84.56 97 LEU A O 1
ATOM 805 N N . GLN A 1 98 ? -30.232 3.685 18.917 1.00 89.44 98 GLN A N 1
ATOM 806 C CA . GLN A 1 98 ? -30.150 5.098 19.254 1.00 89.44 98 GLN A CA 1
ATOM 807 C C . GLN A 1 98 ? -31.228 5.484 20.268 1.00 89.44 98 GLN A C 1
ATOM 809 O O . GLN A 1 98 ? -30.890 6.120 21.262 1.00 89.44 98 GLN A O 1
ATOM 814 N N . ALA A 1 99 ? -32.474 5.052 20.054 1.00 90.12 99 ALA A N 1
ATOM 815 C CA . ALA A 1 99 ? -33.572 5.290 20.986 1.00 90.12 99 ALA A CA 1
ATOM 816 C C . ALA A 1 99 ? -33.277 4.674 22.362 1.00 90.12 99 ALA A C 1
ATOM 818 O O . ALA A 1 99 ? -33.369 5.361 23.370 1.00 90.12 99 ALA A O 1
ATOM 819 N N . TYR A 1 100 ? -32.797 3.426 22.402 1.00 90.25 100 TYR A N 1
ATOM 820 C CA . TYR A 1 100 ? -32.395 2.771 23.650 1.00 90.25 100 TYR A CA 1
ATOM 821 C C . TYR A 1 100 ? -31.321 3.557 24.424 1.00 90.25 100 TYR A C 1
ATOM 823 O O . TYR A 1 100 ? -31.413 3.725 25.641 1.00 90.25 100 TYR A O 1
ATOM 831 N N . LEU A 1 101 ? -30.285 4.036 23.728 1.00 89.81 101 LEU A N 1
ATOM 832 C CA . LEU A 1 101 ? -29.207 4.807 24.351 1.00 89.81 101 LEU A CA 1
ATOM 833 C C . LEU A 1 101 ? -29.670 6.197 24.801 1.00 89.81 101 LEU A C 1
ATOM 835 O O . LEU A 1 101 ? -29.179 6.689 25.817 1.00 89.81 101 LEU A O 1
ATOM 839 N N . GLU A 1 102 ? -30.569 6.831 24.047 1.00 92.62 102 GLU A N 1
ATOM 840 C CA . GLU A 1 102 ? -31.167 8.123 24.396 1.00 92.62 102 GLU A CA 1
ATOM 841 C C . GLU A 1 102 ? -32.062 8.003 25.632 1.00 92.62 102 GLU A C 1
ATOM 843 O O . GLU A 1 102 ? -31.871 8.784 26.563 1.00 92.62 102 GLU A O 1
ATOM 848 N N . ASP A 1 103 ? -32.921 6.983 25.699 1.00 92.12 103 ASP A N 1
ATOM 849 C CA . ASP A 1 103 ? -33.775 6.702 26.860 1.00 92.12 103 ASP A CA 1
ATOM 850 C C . ASP A 1 103 ? -32.925 6.452 28.118 1.00 92.12 103 ASP A C 1
ATOM 852 O O . ASP A 1 103 ? -33.136 7.062 29.167 1.00 92.12 103 ASP A O 1
ATOM 856 N N . PHE A 1 104 ? -31.881 5.624 28.004 1.00 91.00 104 PHE A N 1
ATOM 857 C CA . PHE A 1 104 ? -30.974 5.359 29.123 1.00 91.00 104 PHE A CA 1
ATOM 858 C C . PHE A 1 104 ? -30.189 6.609 29.558 1.00 91.00 104 PHE A C 1
ATOM 860 O O . PHE A 1 104 ? -29.945 6.825 30.747 1.00 91.00 104 PHE A O 1
ATOM 867 N N . ALA A 1 105 ? -29.778 7.455 28.610 1.00 91.62 105 ALA A N 1
ATOM 868 C CA . ALA A 1 105 ? -29.126 8.719 28.933 1.00 91.62 105 ALA A CA 1
ATOM 869 C C . ALA A 1 105 ? -30.100 9.708 29.594 1.00 91.62 105 ALA A C 1
ATOM 871 O O . ALA A 1 105 ? -29.694 10.451 30.489 1.00 91.62 105 ALA A O 1
ATOM 872 N N . GLU A 1 106 ? -31.371 9.717 29.198 1.00 92.62 106 GLU A N 1
ATOM 873 C CA . GLU A 1 106 ? -32.399 10.555 29.813 1.00 92.62 106 GLU A CA 1
ATOM 874 C C . GLU A 1 106 ? -32.654 10.154 31.272 1.00 92.62 106 GLU A C 1
ATOM 876 O O . GLU A 1 106 ? -32.680 11.030 32.142 1.00 92.62 106 GLU A O 1
ATOM 881 N N . ASP A 1 107 ? -32.686 8.854 31.576 1.00 93.00 107 ASP A N 1
ATOM 882 C CA . ASP A 1 107 ? -32.759 8.347 32.954 1.00 93.00 107 ASP A CA 1
ATOM 883 C C . ASP A 1 107 ? -31.577 8.829 33.815 1.00 93.00 107 ASP A C 1
ATOM 885 O O . ASP A 1 107 ? -31.750 9.243 34.966 1.00 93.00 107 ASP A O 1
ATOM 889 N N . LEU A 1 108 ? -30.362 8.830 33.262 1.00 90.62 108 LEU A N 1
ATOM 890 C CA . LEU A 1 108 ? -29.169 9.321 33.961 1.00 90.62 108 LEU A CA 1
ATOM 891 C C . LEU A 1 108 ? -29.202 10.841 34.179 1.00 90.62 108 LEU A C 1
ATOM 893 O O . LEU A 1 108 ? -28.772 11.326 35.231 1.00 90.62 108 LEU A O 1
ATOM 897 N N . ILE A 1 109 ? -29.739 11.600 33.220 1.00 92.50 109 ILE A N 1
ATOM 898 C CA . ILE A 1 109 ? -29.950 13.048 33.366 1.00 92.50 109 ILE A CA 1
ATOM 899 C C . ILE A 1 109 ? -30.959 13.321 34.486 1.00 92.50 109 ILE A C 1
ATOM 901 O O . ILE A 1 109 ? -30.720 14.193 35.324 1.00 92.50 109 ILE A O 1
ATOM 905 N N . GLN A 1 110 ? -32.045 12.545 34.561 1.00 92.94 110 GLN A N 1
ATOM 906 C CA . GLN A 1 110 ? -33.021 12.640 35.653 1.00 92.94 110 GLN A CA 1
ATOM 907 C C . GLN A 1 110 ? -32.402 12.307 37.022 1.00 92.94 110 GLN A C 1
ATOM 909 O O . GLN A 1 110 ? -32.803 12.878 38.036 1.00 92.94 110 GLN A O 1
ATOM 914 N N . GLN A 1 111 ? -31.374 11.455 37.057 1.00 90.81 111 GLN A N 1
ATOM 915 C CA . GLN A 1 111 ? -30.578 11.149 38.255 1.00 90.81 111 GLN A CA 1
ATOM 916 C C . GLN A 1 111 ? -29.525 12.223 38.596 1.00 90.81 111 GLN A C 1
ATOM 918 O O . GLN A 1 111 ? -28.755 12.062 39.546 1.00 90.81 111 GLN A O 1
ATOM 923 N N . GLY A 1 112 ? -29.493 13.338 37.860 1.00 89.00 112 GLY A N 1
ATOM 924 C CA . GLY A 1 112 ? -28.632 14.488 38.135 1.00 89.00 112 GLY A CA 1
ATOM 925 C C . GLY A 1 112 ? -27.280 14.466 37.420 1.00 89.00 112 GLY A C 1
ATOM 926 O O . GLY A 1 112 ? -26.415 15.279 37.753 1.00 89.00 112 GLY A O 1
ATOM 927 N N . ARG A 1 113 ? -27.069 13.566 36.449 1.00 88.88 113 ARG A N 1
ATOM 928 C CA . ARG A 1 113 ? -25.886 13.604 35.573 1.00 88.88 113 ARG A CA 1
ATOM 929 C C . ARG A 1 113 ? -25.997 14.731 34.554 1.00 88.88 113 ARG A C 1
ATOM 931 O O . ARG A 1 113 ? -27.085 15.098 34.109 1.00 88.88 113 ARG A O 1
ATOM 938 N N . THR A 1 114 ? -24.854 15.256 34.127 1.00 91.06 114 THR A N 1
ATOM 939 C CA . THR A 1 114 ? -24.835 16.147 32.963 1.00 91.06 114 THR A CA 1
ATOM 940 C C . THR A 1 114 ? -25.128 15.355 31.686 1.00 91.06 114 THR A C 1
ATOM 942 O O . THR A 1 114 ? -24.860 14.159 31.601 1.00 91.06 114 THR A O 1
ATOM 945 N N . LYS A 1 115 ? -25.645 16.026 30.651 1.00 86.81 115 LYS A N 1
ATOM 946 C CA . LYS A 1 115 ? -25.949 15.390 29.357 1.00 86.81 115 LYS A CA 1
ATOM 947 C C . LYS A 1 115 ? -24.738 14.676 28.739 1.00 86.81 115 LYS A C 1
ATOM 949 O O . LYS A 1 115 ? -24.895 13.638 28.099 1.00 86.81 115 LYS A O 1
ATOM 954 N N . GLU A 1 116 ? -23.539 15.230 28.921 1.00 85.94 116 GLU A N 1
ATOM 955 C CA . GLU A 1 116 ? -22.300 14.630 28.419 1.00 85.94 116 GLU A CA 1
ATOM 956 C C . GLU A 1 116 ? -21.918 13.373 29.211 1.00 85.94 116 GLU A C 1
ATOM 958 O O . GLU A 1 116 ? -21.665 12.332 28.607 1.00 85.94 116 GLU A O 1
ATOM 963 N N . GLU A 1 117 ? -21.956 13.427 30.545 1.00 86.62 117 GLU A N 1
ATOM 964 C CA . GLU A 1 117 ? -21.688 12.262 31.401 1.00 86.62 117 GLU A CA 1
ATOM 965 C C . GLU A 1 117 ? -22.692 11.136 31.155 1.00 86.62 117 GLU A C 1
ATOM 967 O O . GLU A 1 117 ? -22.287 9.992 30.974 1.00 86.62 117 GLU A O 1
ATOM 972 N N . ALA A 1 118 ? -23.982 11.468 31.062 1.00 89.12 118 ALA A N 1
ATOM 973 C CA . ALA A 1 118 ? -25.044 10.514 30.770 1.00 89.12 118 ALA A CA 1
ATOM 974 C C . ALA A 1 118 ? -24.843 9.819 29.416 1.00 89.12 118 ALA A C 1
ATOM 976 O O . ALA A 1 118 ? -24.979 8.603 29.314 1.00 89.12 118 ALA A O 1
ATOM 977 N N . SER A 1 119 ? -24.445 10.572 28.385 1.00 87.50 119 SER A N 1
ATOM 978 C CA . SER A 1 119 ? -24.164 10.013 27.056 1.00 87.50 119 SER A CA 1
ATOM 979 C C . SER A 1 119 ? -22.956 9.071 27.075 1.00 87.50 119 SER A C 1
ATOM 981 O O . SER A 1 119 ? -22.990 8.000 26.468 1.00 87.50 119 SER A O 1
ATOM 983 N N . ILE A 1 120 ? -21.882 9.450 27.775 1.00 86.94 120 ILE A N 1
ATOM 984 C CA . ILE A 1 120 ? -20.680 8.617 27.917 1.00 86.94 120 ILE A CA 1
ATOM 985 C C . ILE A 1 120 ? -21.004 7.337 28.694 1.00 86.94 120 ILE A C 1
ATOM 987 O O . ILE A 1 120 ? -20.573 6.251 28.295 1.00 86.94 120 ILE A O 1
ATOM 991 N N . GLU A 1 121 ? -21.752 7.451 29.789 1.00 87.69 121 GLU A N 1
ATOM 992 C CA . GLU A 1 121 ? -22.128 6.333 30.654 1.00 87.69 121 GLU A CA 1
ATOM 993 C C . GLU A 1 121 ? -23.082 5.368 29.930 1.00 87.69 121 GLU A C 1
ATOM 995 O O . GLU A 1 121 ? -22.833 4.162 29.945 1.00 87.69 121 GLU A O 1
ATOM 1000 N N . ALA A 1 122 ? -24.056 5.879 29.166 1.00 87.50 122 ALA A N 1
ATOM 1001 C CA . ALA A 1 122 ? -24.932 5.084 28.300 1.00 87.50 122 ALA A CA 1
ATOM 1002 C C . ALA A 1 122 ? -24.154 4.268 27.256 1.00 87.50 122 ALA A C 1
ATOM 1004 O O . ALA A 1 122 ? -24.293 3.044 27.168 1.00 87.50 122 ALA A O 1
ATOM 1005 N N . ILE A 1 123 ? -23.270 4.930 26.500 1.00 86.62 123 ILE A N 1
ATOM 1006 C CA . ILE A 1 123 ? -22.426 4.274 25.491 1.00 86.62 123 ILE A CA 1
ATOM 1007 C C . ILE A 1 123 ? -21.510 3.237 26.152 1.00 86.62 123 ILE A C 1
ATOM 1009 O O . ILE A 1 123 ? -21.306 2.153 25.608 1.00 86.62 123 ILE A O 1
ATOM 1013 N N . THR A 1 124 ? -20.944 3.553 27.318 1.00 84.62 124 THR A N 1
ATOM 1014 C CA . THR A 1 124 ? -20.032 2.650 28.034 1.00 84.62 124 THR A CA 1
ATOM 1015 C C . THR A 1 124 ? -20.764 1.419 28.555 1.00 84.62 124 THR A C 1
ATOM 1017 O O . THR A 1 124 ? -20.260 0.309 28.390 1.00 84.62 124 THR A O 1
ATOM 1020 N N . HIS A 1 125 ? -21.958 1.589 29.124 1.00 85.62 125 HIS A N 1
ATOM 1021 C CA . HIS A 1 125 ? -22.788 0.487 29.600 1.00 85.62 125 HIS A CA 1
ATOM 1022 C C . HIS A 1 125 ? -23.135 -0.480 28.461 1.00 85.62 125 HIS A C 1
ATOM 1024 O O . HIS A 1 125 ? -22.894 -1.685 28.572 1.00 85.62 125 HIS A O 1
ATOM 1030 N N . PHE A 1 126 ? -23.593 0.056 27.328 1.00 83.31 126 PHE A N 1
ATOM 1031 C CA . PHE A 1 126 ? -23.881 -0.738 26.137 1.00 83.31 126 PHE A CA 1
ATOM 1032 C C . PHE A 1 126 ? -22.632 -1.444 25.593 1.00 83.31 126 PHE A C 1
ATOM 1034 O O . PHE A 1 126 ? -22.665 -2.648 25.354 1.00 83.31 126 PHE A O 1
ATOM 1041 N N . LYS A 1 127 ? -21.491 -0.747 25.488 1.00 77.00 127 LYS A N 1
ATOM 1042 C CA . LYS A 1 127 ? -20.216 -1.360 25.078 1.00 77.00 127 LYS A CA 1
ATOM 1043 C C . LYS A 1 127 ? -19.800 -2.502 25.992 1.00 77.00 127 LYS A C 1
ATOM 1045 O O . LYS A 1 127 ? -19.334 -3.514 25.491 1.00 77.00 127 LYS A O 1
ATOM 1050 N N . VAL A 1 128 ? -19.940 -2.360 27.310 1.00 74.00 128 VAL A N 1
ATOM 1051 C CA . VAL A 1 128 ? -19.601 -3.428 28.262 1.00 74.00 128 VAL A CA 1
ATOM 1052 C C . VAL A 1 128 ? -20.522 -4.629 28.065 1.00 74.00 128 VAL A C 1
ATOM 1054 O O . VAL A 1 128 ? -20.022 -5.747 27.971 1.00 74.00 128 VAL A O 1
ATOM 1057 N N . GLN A 1 129 ? -21.835 -4.422 27.943 1.00 75.69 129 GLN A N 1
ATOM 1058 C CA . GLN A 1 129 ? -22.775 -5.517 27.681 1.00 75.69 129 GLN A CA 1
ATOM 1059 C C . GLN A 1 129 ? -22.498 -6.207 26.343 1.00 75.69 129 GLN A C 1
ATOM 1061 O O . GLN A 1 129 ? -22.416 -7.435 26.284 1.00 75.69 129 GLN A O 1
ATOM 1066 N N . GLU A 1 130 ? -22.290 -5.431 25.282 1.00 69.38 130 GLU A N 1
ATOM 1067 C CA . GLU A 1 130 ? -22.050 -5.969 23.952 1.00 69.38 130 GLU A CA 1
ATOM 1068 C C . GLU A 1 130 ? -20.686 -6.669 23.873 1.00 69.38 130 GLU A C 1
ATOM 1070 O O . GLU A 1 130 ? -20.621 -7.801 23.400 1.00 69.38 130 GLU A O 1
ATOM 1075 N N . ILE A 1 131 ? -19.619 -6.095 24.444 1.00 61.31 131 ILE A N 1
ATOM 1076 C CA . ILE A 1 131 ? -18.306 -6.752 24.562 1.00 61.31 131 ILE A CA 1
ATOM 1077 C C . ILE A 1 131 ? -18.422 -8.040 25.369 1.00 61.31 131 ILE A C 1
ATOM 1079 O O . ILE A 1 131 ? -17.864 -9.042 24.945 1.00 61.31 131 ILE A O 1
ATOM 1083 N N . LEU A 1 132 ? -19.137 -8.067 26.495 1.00 58.91 132 LEU A N 1
ATOM 1084 C CA . LEU A 1 132 ? -19.313 -9.296 27.276 1.00 58.91 132 LEU A CA 1
ATOM 1085 C C . LEU A 1 132 ? -20.073 -10.366 26.478 1.00 58.91 132 LEU A C 1
ATOM 1087 O O . LEU A 1 132 ? -19.685 -11.537 26.513 1.00 58.91 132 LEU A O 1
ATOM 1091 N N . SER A 1 133 ? -21.086 -9.964 25.705 1.00 61.88 133 SER A N 1
ATOM 1092 C CA . SER A 1 133 ? -21.864 -10.865 24.845 1.00 61.88 133 SER A CA 1
ATOM 1093 C C . SER A 1 133 ? -21.087 -11.361 23.613 1.00 61.88 133 SER A C 1
ATOM 1095 O O . SER A 1 133 ? -21.268 -12.500 23.182 1.00 61.88 133 SER A O 1
ATOM 1097 N N . LEU A 1 134 ? -20.169 -10.544 23.086 1.00 51.81 134 LEU A N 1
ATOM 1098 C CA . LEU A 1 134 ? -19.378 -10.809 21.882 1.00 51.81 134 LEU A CA 1
ATOM 1099 C C . LEU A 1 134 ? -17.924 -11.209 22.174 1.00 51.81 134 LEU A C 1
ATOM 1101 O O . LEU A 1 134 ? -17.179 -11.452 21.223 1.00 51.81 134 LEU A O 1
ATOM 1105 N N . SER A 1 135 ? -17.506 -11.308 23.445 1.00 44.94 135 SER A N 1
ATOM 1106 C CA . SER A 1 135 ? -16.092 -11.347 23.887 1.00 44.94 135 SER A CA 1
ATOM 1107 C C . SER A 1 135 ? -15.238 -12.466 23.287 1.00 44.94 135 SER A C 1
ATOM 1109 O O . SER A 1 135 ? -14.015 -12.417 23.378 1.00 44.94 135 SER A O 1
ATOM 1111 N N . LYS A 1 136 ? -15.841 -13.451 22.616 1.00 46.84 136 LYS A N 1
ATOM 1112 C CA . LYS A 1 136 ? -15.105 -14.470 21.859 1.00 46.84 136 LYS A CA 1
ATOM 1113 C C . LYS A 1 136 ? -14.745 -14.071 20.420 1.00 46.84 136 LYS A C 1
ATOM 1115 O O . LYS A 1 136 ? -13.851 -14.698 19.871 1.00 46.84 136 LYS A O 1
ATOM 1120 N N . ASN A 1 137 ? -15.386 -13.062 19.813 1.00 48.31 137 ASN A N 1
ATOM 1121 C CA . ASN A 1 137 ? -15.290 -12.787 18.368 1.00 48.31 137 ASN A CA 1
ATOM 1122 C C . ASN A 1 137 ? -15.143 -11.303 17.951 1.00 48.31 137 ASN A C 1
ATOM 1124 O O . ASN A 1 137 ? -14.944 -11.041 16.763 1.00 48.31 137 ASN A O 1
ATOM 1128 N N . THR A 1 138 ? -15.220 -10.314 18.850 1.00 52.19 138 THR A N 1
ATOM 1129 C CA . THR A 1 138 ? -15.018 -8.897 18.468 1.00 52.19 138 THR A CA 1
ATOM 1130 C C . THR A 1 138 ? -13.548 -8.493 18.476 1.00 52.19 138 THR A C 1
ATOM 1132 O O . THR A 1 138 ? -12.926 -8.338 19.522 1.00 52.19 138 THR A O 1
ATOM 1135 N N . LEU A 1 139 ? -12.997 -8.282 17.283 1.00 56.38 139 LEU A N 1
ATOM 1136 C CA . LEU A 1 139 ? -11.605 -7.894 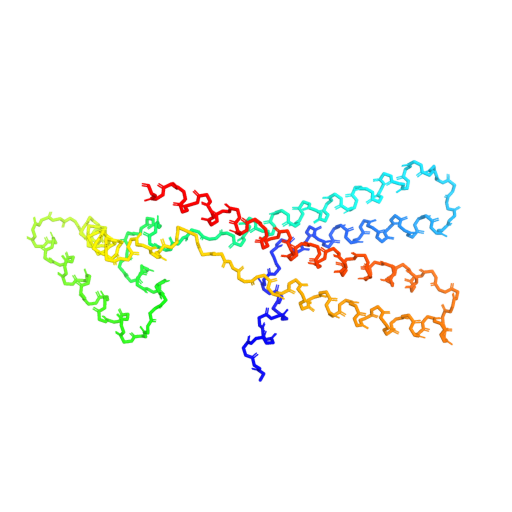17.068 1.00 56.38 139 LEU A CA 1
ATOM 1137 C C . LEU A 1 139 ? -11.366 -6.413 17.407 1.00 56.38 139 LEU A C 1
ATOM 1139 O O . LEU A 1 139 ? -12.139 -5.539 17.010 1.00 56.38 139 LEU A O 1
ATOM 1143 N N . LEU A 1 140 ? -10.257 -6.126 18.099 1.00 56.09 140 LEU A N 1
ATOM 1144 C CA . LEU A 1 140 ? -9.824 -4.769 18.483 1.00 56.09 140 LEU A CA 1
ATOM 1145 C C . LEU A 1 140 ? -9.563 -3.847 17.277 1.00 56.09 140 LEU A C 1
ATOM 1147 O O . LEU A 1 140 ? -9.761 -2.632 17.358 1.00 56.09 140 LEU A O 1
ATOM 1151 N N . PHE A 1 141 ? -9.158 -4.420 16.142 1.00 56.44 141 PHE A N 1
ATOM 1152 C CA . PHE A 1 141 ? -8.905 -3.704 14.894 1.00 56.44 141 PHE A CA 1
ATOM 1153 C C . PHE A 1 141 ? -9.791 -4.244 13.773 1.00 56.44 141 PHE A C 1
ATOM 1155 O O . PHE A 1 141 ? -9.946 -5.456 13.623 1.00 56.44 141 PHE A O 1
ATOM 1162 N N . ASN A 1 142 ? -10.320 -3.338 12.950 1.00 58.56 142 ASN A N 1
ATOM 1163 C CA . ASN A 1 142 ? -10.895 -3.698 11.657 1.00 58.56 142 ASN A CA 1
ATOM 1164 C C . ASN A 1 142 ? -9.767 -3.698 10.625 1.00 58.56 142 ASN A C 1
ATOM 1166 O O . ASN A 1 142 ? -9.297 -2.632 10.218 1.00 58.56 142 ASN A O 1
ATOM 1170 N N . LEU A 1 143 ? -9.323 -4.889 10.226 1.00 60.16 143 LEU A N 1
ATOM 1171 C CA . LEU A 1 143 ? -8.294 -5.057 9.203 1.00 60.16 143 LEU A CA 1
ATOM 1172 C C . LEU A 1 143 ? -8.962 -4.979 7.826 1.00 60.16 143 LEU A C 1
ATOM 1174 O O . LEU A 1 143 ? -9.931 -5.684 7.531 1.00 60.16 143 LEU A O 1
ATOM 1178 N N . HIS A 1 144 ? -8.515 -4.022 7.015 1.00 65.75 144 HIS A N 1
ATOM 1179 C CA . HIS A 1 144 ? -9.120 -3.743 5.721 1.00 65.75 144 HIS A CA 1
ATOM 1180 C C . HIS A 1 144 ? -8.729 -4.818 4.708 1.00 65.75 144 HIS A C 1
ATOM 1182 O O . HIS A 1 144 ? -7.581 -5.233 4.629 1.00 65.75 144 HIS A O 1
ATOM 1188 N N . ALA A 1 145 ? -9.659 -5.231 3.852 1.00 70.31 145 ALA A N 1
ATOM 1189 C CA . ALA A 1 145 ? -9.328 -6.168 2.791 1.00 70.31 145 ALA A CA 1
ATOM 1190 C C . ALA A 1 145 ? -8.454 -5.483 1.719 1.00 70.31 145 ALA A C 1
ATOM 1192 O O . ALA A 1 145 ? -8.912 -4.587 1.009 1.00 70.31 145 ALA A O 1
ATOM 1193 N N . HIS A 1 146 ? -7.198 -5.907 1.577 1.00 82.62 146 HIS A N 1
ATOM 1194 C CA . HIS A 1 146 ? -6.200 -5.264 0.709 1.00 82.62 146 HIS A CA 1
ATOM 1195 C C . HIS A 1 146 ? -6.248 -5.702 -0.771 1.00 82.62 146 HIS A C 1
ATOM 1197 O O . HIS A 1 146 ? -5.248 -5.637 -1.485 1.00 82.62 146 HIS A O 1
ATOM 1203 N N . TYR A 1 147 ? -7.417 -6.131 -1.265 1.00 84.75 147 TYR A N 1
ATOM 1204 C CA . TYR A 1 147 ? -7.600 -6.632 -2.638 1.00 84.75 147 TYR A CA 1
ATOM 1205 C C . TYR A 1 147 ? -7.287 -5.600 -3.730 1.00 84.75 147 TYR A C 1
ATOM 1207 O O . TYR A 1 147 ? -7.039 -5.987 -4.872 1.00 84.75 147 TYR A O 1
ATOM 1215 N N . TYR A 1 148 ? -7.265 -4.307 -3.394 1.00 87.88 148 TYR A N 1
ATOM 1216 C CA . TYR A 1 148 ? -6.890 -3.261 -4.338 1.00 87.88 148 TYR A CA 1
ATOM 1217 C C . TYR A 1 148 ? -5.455 -3.446 -4.861 1.00 87.88 148 TYR A C 1
ATOM 1219 O O . TYR A 1 148 ? -5.218 -3.240 -6.046 1.00 87.88 148 TYR A O 1
ATOM 1227 N N . LEU A 1 149 ? -4.512 -3.931 -4.038 1.00 90.19 149 LEU A N 1
ATOM 1228 C CA . LEU A 1 149 ? -3.132 -4.205 -4.473 1.00 90.19 149 LEU A CA 1
ATOM 1229 C C . LEU A 1 149 ? -3.082 -5.224 -5.619 1.00 90.19 149 LEU A C 1
ATOM 1231 O O . LEU A 1 149 ? -2.332 -5.046 -6.576 1.00 90.19 149 LEU A O 1
ATOM 1235 N N . LEU A 1 150 ? -3.929 -6.256 -5.561 1.00 89.62 150 LEU A N 1
ATOM 1236 C CA . LEU A 1 150 ? -4.050 -7.233 -6.643 1.00 89.62 150 LEU A CA 1
ATOM 1237 C C . LEU A 1 150 ? -4.703 -6.626 -7.885 1.00 89.62 150 LEU A C 1
ATOM 1239 O O . LEU A 1 150 ? -4.245 -6.887 -8.993 1.00 89.62 150 LEU A O 1
ATOM 1243 N N . GLY A 1 151 ? -5.738 -5.797 -7.725 1.00 89.00 151 GLY A N 1
ATOM 1244 C CA . GLY A 1 151 ? -6.365 -5.113 -8.859 1.00 89.00 151 GLY A CA 1
ATOM 1245 C C . GLY A 1 151 ? -5.390 -4.201 -9.608 1.00 89.00 151 GLY A C 1
ATOM 1246 O O . GLY A 1 151 ? -5.307 -4.268 -10.835 1.00 89.00 151 GLY A O 1
ATOM 1247 N N . TRP A 1 152 ? -4.585 -3.420 -8.881 1.00 90.56 152 TRP A N 1
ATOM 1248 C CA . TRP A 1 152 ? -3.544 -2.572 -9.473 1.00 90.56 152 TRP A CA 1
ATOM 1249 C C . TRP A 1 152 ? -2.390 -3.373 -10.069 1.00 90.56 152 TRP A C 1
ATOM 1251 O O . TRP A 1 152 ? -1.894 -3.001 -11.130 1.00 90.56 152 TRP A O 1
ATOM 1261 N N . SER A 1 153 ? -2.002 -4.494 -9.456 1.00 92.81 153 SER A N 1
ATOM 1262 C CA . SER A 1 153 ? -1.025 -5.411 -10.051 1.00 92.81 153 SER A CA 1
ATOM 1263 C C . SER A 1 153 ? -1.515 -5.975 -11.388 1.00 92.81 153 SER A C 1
ATOM 1265 O O . SER A 1 153 ? -0.772 -5.922 -12.370 1.00 92.81 153 SER A O 1
ATOM 1267 N N . ILE A 1 154 ? -2.766 -6.447 -11.455 1.00 92.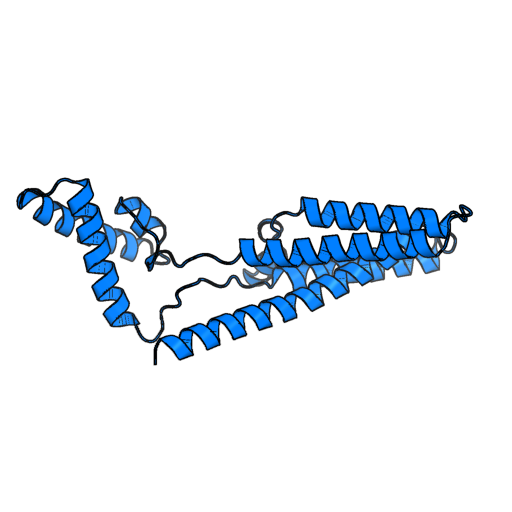88 154 ILE A N 1
ATOM 1268 C CA . ILE A 1 154 ? -3.375 -6.968 -12.689 1.00 92.88 154 ILE A CA 1
ATOM 1269 C C . ILE A 1 154 ? -3.410 -5.883 -13.762 1.00 92.88 154 ILE A C 1
ATOM 1271 O O . ILE A 1 154 ? -3.045 -6.145 -14.906 1.00 92.88 154 ILE A O 1
ATOM 1275 N N . LEU A 1 155 ? -3.809 -4.660 -13.401 1.00 92.94 155 LEU A N 1
ATOM 1276 C CA . LEU A 1 155 ? -3.846 -3.545 -14.342 1.00 92.94 155 LEU A CA 1
ATOM 1277 C C . LEU A 1 155 ? -2.445 -3.195 -14.863 1.00 92.94 155 LEU A C 1
ATOM 1279 O O . LEU A 1 155 ? -2.259 -3.057 -16.070 1.00 92.94 155 LEU A O 1
ATOM 1283 N N . ALA A 1 156 ? -1.456 -3.094 -13.972 1.00 93.31 156 ALA A N 1
ATOM 1284 C CA . ALA A 1 156 ? -0.072 -2.814 -14.345 1.00 93.31 156 ALA A CA 1
ATOM 1285 C C . ALA A 1 156 ? 0.518 -3.927 -15.225 1.00 93.31 156 ALA A C 1
ATOM 1287 O O . ALA A 1 156 ? 1.201 -3.641 -16.203 1.00 93.31 156 ALA A O 1
ATOM 1288 N N . PHE A 1 157 ? 0.202 -5.190 -14.929 1.00 94.12 157 PHE A N 1
ATOM 1289 C CA . PHE A 1 157 ? 0.647 -6.335 -15.718 1.00 94.12 157 PHE A CA 1
ATOM 1290 C C . PHE A 1 157 ? -0.023 -6.389 -17.098 1.00 94.12 157 PHE A C 1
ATOM 1292 O O . PHE A 1 157 ? 0.633 -6.663 -18.099 1.00 94.12 157 PHE A O 1
ATOM 1299 N N . ALA A 1 158 ? -1.315 -6.062 -17.182 1.00 93.75 158 ALA A N 1
ATOM 1300 C CA . ALA A 1 158 ? -2.009 -5.940 -18.460 1.00 93.75 158 ALA A CA 1
ATOM 1301 C C . ALA A 1 158 ? -1.392 -4.829 -19.326 1.00 93.75 158 ALA A C 1
ATOM 1303 O O . ALA A 1 158 ? -1.148 -5.039 -20.513 1.00 93.75 158 ALA A O 1
ATOM 1304 N N . LEU A 1 159 ? -1.079 -3.672 -18.728 1.00 93.88 159 LEU A N 1
ATOM 1305 C CA . LEU A 1 159 ? -0.375 -2.587 -19.417 1.00 93.88 159 LEU A CA 1
ATOM 1306 C C . LEU A 1 159 ? 1.034 -2.998 -19.854 1.00 93.88 159 LEU A C 1
ATOM 1308 O O . LEU A 1 159 ? 1.426 -2.663 -20.967 1.00 93.88 159 LEU A O 1
ATOM 1312 N N . PHE A 1 160 ? 1.765 -3.749 -19.026 1.00 93.44 160 PHE A N 1
ATOM 1313 C CA . PHE A 1 160 ? 3.066 -4.317 -19.384 1.00 93.44 160 PHE A CA 1
ATOM 1314 C C . PHE A 1 160 ? 2.966 -5.182 -20.648 1.00 93.44 160 PHE A C 1
ATOM 1316 O O . PHE A 1 160 ? 3.711 -4.946 -21.593 1.00 93.44 160 PHE A O 1
ATOM 1323 N N . ILE A 1 161 ? 1.997 -6.105 -20.722 1.00 92.88 161 ILE A N 1
ATOM 1324 C CA . ILE A 1 161 ? 1.791 -6.945 -21.917 1.00 92.88 161 ILE A CA 1
ATOM 1325 C C . ILE A 1 161 ? 1.493 -6.084 -23.147 1.00 92.88 161 ILE A C 1
ATOM 1327 O O . ILE A 1 161 ? 2.082 -6.297 -24.206 1.00 92.88 161 ILE A O 1
ATOM 1331 N N . VAL A 1 162 ? 0.585 -5.111 -23.020 1.00 92.00 162 VAL A N 1
ATOM 1332 C CA . VAL A 1 162 ? 0.217 -4.228 -24.134 1.00 92.00 162 VAL A CA 1
ATOM 1333 C C . VAL A 1 162 ? 1.445 -3.462 -24.625 1.00 92.00 162 VAL A C 1
ATOM 1335 O O . VAL A 1 162 ? 1.762 -3.523 -25.811 1.00 92.00 162 VAL A O 1
ATOM 1338 N N . ILE A 1 163 ? 2.170 -2.793 -23.726 1.00 89.56 163 ILE A N 1
ATOM 1339 C CA . ILE A 1 163 ? 3.363 -2.016 -24.081 1.00 89.56 163 ILE A CA 1
ATOM 1340 C C . ILE A 1 163 ? 4.452 -2.915 -24.667 1.00 89.56 163 ILE A C 1
ATOM 1342 O O . ILE A 1 163 ? 5.031 -2.530 -25.677 1.00 89.56 163 ILE A O 1
ATOM 1346 N N . GLY A 1 164 ? 4.678 -4.114 -24.127 1.00 87.44 164 GLY A N 1
ATOM 1347 C CA . GLY A 1 164 ? 5.659 -5.061 -24.662 1.00 87.44 164 GLY A CA 1
ATOM 1348 C C . GLY A 1 164 ? 5.343 -5.485 -26.101 1.00 87.44 164 GLY A C 1
ATOM 1349 O O . GLY A 1 164 ? 6.226 -5.499 -26.960 1.00 87.44 164 GLY A O 1
ATOM 1350 N N . VAL A 1 165 ? 4.066 -5.735 -26.421 1.00 88.06 165 VAL A N 1
ATOM 1351 C CA . VAL A 1 165 ? 3.637 -6.022 -27.804 1.00 88.06 165 VAL A CA 1
ATOM 1352 C C . VAL A 1 165 ? 3.899 -4.824 -28.722 1.00 88.06 165 VAL A C 1
ATOM 1354 O O . VAL A 1 165 ? 4.442 -4.993 -29.816 1.00 88.06 165 VAL A O 1
ATOM 1357 N N . PHE A 1 166 ? 3.559 -3.606 -28.291 1.00 85.00 166 PHE A N 1
ATOM 1358 C CA . PHE A 1 166 ? 3.830 -2.382 -29.057 1.00 85.00 166 PHE A CA 1
ATOM 1359 C C . PHE A 1 166 ? 5.333 -2.117 -29.228 1.00 85.00 166 PHE A C 1
ATOM 1361 O O . PHE A 1 166 ? 5.769 -1.696 -30.301 1.00 85.00 166 PHE A O 1
ATOM 1368 N N . TRP A 1 167 ? 6.133 -2.393 -28.201 1.00 80.94 167 TRP A N 1
ATOM 1369 C CA . TRP A 1 167 ? 7.578 -2.213 -28.222 1.00 80.94 167 TRP A CA 1
ATOM 1370 C C . TRP A 1 167 ? 8.238 -3.136 -29.248 1.00 80.94 167 TRP A C 1
ATOM 1372 O O . TRP A 1 167 ? 8.984 -2.663 -30.107 1.00 80.94 167 TRP A O 1
ATOM 1382 N N . ILE A 1 168 ? 7.892 -4.428 -29.232 1.00 80.81 168 ILE A N 1
ATOM 1383 C CA . ILE A 1 168 ? 8.433 -5.422 -30.171 1.00 80.81 168 ILE A CA 1
ATOM 1384 C C . ILE A 1 168 ? 8.027 -5.108 -31.618 1.00 80.81 168 ILE A C 1
ATOM 1386 O O . ILE A 1 168 ? 8.814 -5.336 -32.533 1.00 80.81 168 ILE A O 1
ATOM 1390 N N . THR A 1 169 ? 6.819 -4.584 -31.838 1.00 80.69 169 THR A N 1
ATOM 1391 C CA . THR A 1 169 ? 6.257 -4.420 -33.190 1.00 80.69 169 THR A CA 1
ATOM 1392 C C . THR A 1 169 ? 6.552 -3.072 -33.844 1.00 80.69 169 THR A C 1
ATOM 1394 O O . THR A 1 169 ? 6.696 -3.024 -35.064 1.00 80.69 169 THR A O 1
ATOM 1397 N N . LEU A 1 170 ? 6.618 -1.980 -33.075 1.00 79.31 170 LEU A N 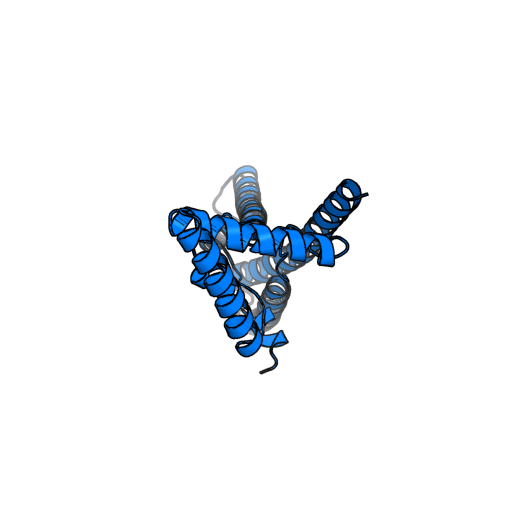1
ATOM 1398 C CA . LEU A 1 170 ? 6.628 -0.619 -33.628 1.00 79.31 170 LEU A CA 1
ATOM 1399 C C . LEU A 1 170 ? 7.750 0.280 -33.089 1.00 79.31 170 LEU A C 1
ATOM 1401 O O . LEU A 1 170 ? 8.070 1.282 -33.724 1.00 79.31 170 LEU A O 1
ATOM 1405 N N . PHE A 1 171 ? 8.357 -0.046 -31.944 1.00 79.25 171 PHE A N 1
ATOM 1406 C CA . PHE A 1 171 ? 9.220 0.895 -31.217 1.00 79.25 171 PHE A CA 1
ATOM 1407 C C . PHE A 1 171 ? 10.468 0.250 -30.610 1.00 79.25 171 PHE A C 1
ATOM 1409 O O . PHE A 1 171 ? 10.938 0.705 -29.571 1.00 79.25 171 PHE A O 1
ATOM 1416 N N . THR A 1 172 ? 11.036 -0.778 -31.241 1.00 74.94 172 THR A N 1
ATOM 1417 C CA . THR A 1 172 ? 12.095 -1.622 -30.653 1.00 74.94 172 THR A CA 1
ATOM 1418 C C . THR A 1 172 ? 13.301 -0.830 -30.116 1.00 74.94 172 THR A C 1
ATOM 1420 O O . THR A 1 172 ? 13.925 -1.242 -29.144 1.00 74.94 172 THR A O 1
ATOM 1423 N N . SER A 1 173 ? 13.593 0.349 -30.675 1.00 77.75 173 SER A N 1
ATOM 1424 C CA . SER A 1 173 ? 14.690 1.234 -30.242 1.00 77.75 173 SER A CA 1
ATOM 1425 C C . SER A 1 173 ? 14.305 2.301 -29.201 1.00 77.75 173 SER A C 1
ATOM 1427 O O . SER A 1 173 ? 15.139 3.127 -28.840 1.00 77.75 173 SER A O 1
ATOM 1429 N N . SER A 1 174 ? 13.056 2.343 -28.731 1.00 86.81 174 SER A N 1
ATOM 14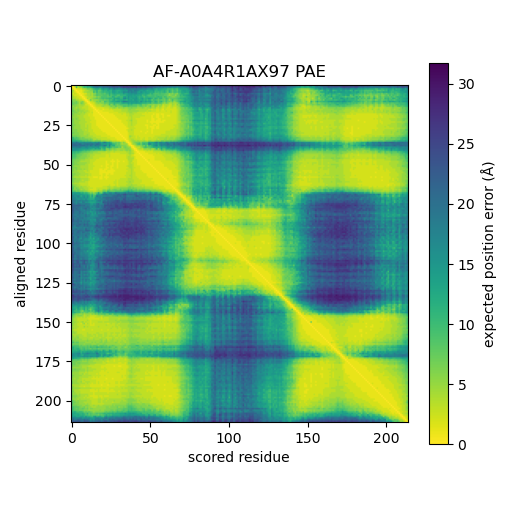30 C CA . SER A 1 174 ? 12.578 3.382 -27.813 1.00 86.81 174 SER A CA 1
ATOM 1431 C C . SER A 1 174 ? 12.985 3.105 -26.365 1.00 86.81 174 SER A C 1
ATOM 1433 O O . SER A 1 174 ? 12.385 2.274 -25.681 1.00 86.81 174 SER A O 1
ATOM 1435 N N . THR A 1 175 ? 13.953 3.875 -25.860 1.00 86.69 175 THR A N 1
ATOM 1436 C CA . THR A 1 175 ? 14.376 3.839 -24.449 1.00 86.69 175 THR A CA 1
ATOM 1437 C C . THR A 1 175 ? 13.225 4.151 -23.490 1.00 86.69 175 THR A C 1
ATOM 1439 O O . THR A 1 175 ? 13.108 3.526 -22.442 1.00 86.69 175 THR A O 1
ATOM 1442 N N . LEU A 1 176 ? 12.339 5.086 -23.851 1.00 88.62 176 LEU A N 1
ATOM 1443 C CA . LEU A 1 176 ? 11.209 5.471 -23.000 1.00 88.62 176 LEU A CA 1
ATOM 1444 C C . LEU A 1 176 ? 10.216 4.322 -22.803 1.00 88.62 176 LEU A C 1
ATOM 1446 O O . LEU A 1 176 ? 9.748 4.115 -21.685 1.00 88.62 176 LEU A O 1
ATOM 1450 N N . MET A 1 177 ? 9.913 3.563 -23.862 1.00 88.00 177 MET A N 1
ATOM 1451 C CA . MET A 1 177 ? 9.016 2.408 -23.741 1.00 88.00 177 MET A CA 1
ATOM 1452 C C . MET A 1 177 ? 9.621 1.323 -22.859 1.00 88.00 177 MET A C 1
ATOM 1454 O O . MET A 1 177 ? 8.928 0.813 -21.984 1.00 88.00 177 MET A O 1
ATOM 1458 N N . LEU A 1 178 ? 10.919 1.055 -23.018 1.00 89.06 178 LEU A N 1
ATOM 1459 C CA . LEU A 1 178 ? 11.636 0.089 -22.192 1.00 89.06 178 LEU A CA 1
ATOM 1460 C C . LEU A 1 178 ? 11.606 0.457 -20.699 1.00 89.06 178 LEU A C 1
ATOM 1462 O O . LEU A 1 178 ? 11.398 -0.416 -19.854 1.00 89.06 178 LEU A O 1
ATOM 1466 N N . ILE A 1 179 ? 11.799 1.741 -20.364 1.00 92.25 179 ILE A N 1
ATOM 1467 C CA . ILE A 1 179 ? 11.740 2.225 -18.974 1.00 92.25 179 ILE A CA 1
ATOM 1468 C C . ILE A 1 179 ? 10.342 1.994 -18.395 1.00 92.25 179 ILE A C 1
ATOM 1470 O O . ILE A 1 179 ? 10.205 1.408 -17.321 1.00 92.25 179 ILE A O 1
ATOM 1474 N N . VAL A 1 180 ? 9.301 2.432 -19.109 1.00 92.50 180 VAL A N 1
ATOM 1475 C CA . VAL A 1 180 ? 7.911 2.305 -18.646 1.00 92.50 180 VAL A CA 1
ATOM 1476 C C . VAL A 1 180 ? 7.524 0.837 -18.474 1.00 92.50 180 VAL A C 1
ATOM 1478 O O . VAL A 1 180 ? 6.948 0.475 -17.450 1.00 92.50 180 VAL A O 1
ATOM 1481 N N . GLU A 1 181 ? 7.875 -0.017 -19.433 1.00 92.00 181 GLU A N 1
ATOM 1482 C CA . GLU A 1 181 ? 7.639 -1.459 -19.371 1.00 92.00 181 GLU A CA 1
ATOM 1483 C C . GLU A 1 181 ? 8.327 -2.097 -18.153 1.00 92.00 181 GLU A C 1
ATOM 1485 O O . GLU A 1 181 ? 7.680 -2.792 -17.363 1.00 92.00 181 GLU A O 1
ATOM 1490 N N . SER A 1 182 ? 9.613 -1.796 -17.945 1.00 91.88 182 SER A N 1
ATOM 1491 C CA . SER A 1 182 ? 10.400 -2.311 -16.816 1.00 91.88 182 SER A CA 1
ATOM 1492 C C . SER A 1 182 ? 9.837 -1.858 -15.465 1.00 91.88 182 SER A C 1
ATOM 1494 O O . SER A 1 182 ? 9.772 -2.636 -14.510 1.00 91.88 182 SER A O 1
ATOM 1496 N N . MET A 1 183 ? 9.379 -0.609 -15.375 1.00 94.69 183 MET A N 1
ATOM 1497 C CA . MET A 1 183 ? 8.715 -0.105 -14.176 1.00 94.69 183 MET A CA 1
ATOM 1498 C C . MET A 1 183 ? 7.374 -0.803 -13.936 1.00 94.69 183 MET A C 1
ATOM 1500 O O . MET A 1 183 ? 7.096 -1.204 -12.807 1.00 94.69 183 MET A O 1
ATOM 1504 N N . LEU A 1 184 ? 6.545 -0.988 -14.966 1.00 94.81 184 LEU A N 1
ATOM 1505 C CA . LEU A 1 184 ? 5.239 -1.636 -14.812 1.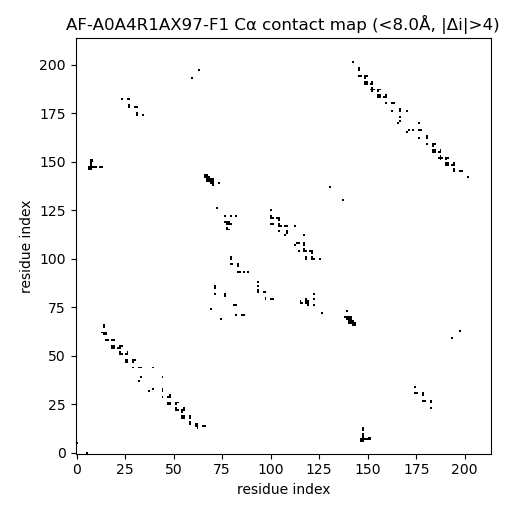00 94.81 184 LEU A CA 1
ATOM 1506 C C . LEU A 1 184 ? 5.369 -3.044 -14.231 1.00 94.81 184 LEU A C 1
ATOM 1508 O O . LEU A 1 184 ? 4.625 -3.384 -13.307 1.00 94.81 184 LEU A O 1
ATOM 1512 N N . ILE A 1 185 ? 6.331 -3.838 -14.710 1.00 94.88 185 ILE A N 1
ATOM 1513 C CA . ILE A 1 185 ? 6.558 -5.177 -14.161 1.00 94.88 185 ILE A CA 1
ATOM 1514 C C . ILE A 1 185 ? 7.115 -5.120 -12.733 1.00 94.88 185 ILE A C 1
ATOM 1516 O O . ILE A 1 185 ? 6.610 -5.828 -11.859 1.00 94.88 185 ILE A O 1
ATOM 1520 N N . ALA A 1 186 ? 8.079 -4.236 -12.452 1.00 94.56 186 ALA A N 1
ATOM 1521 C CA . ALA A 1 186 ? 8.678 -4.107 -11.123 1.00 94.56 186 ALA A CA 1
ATOM 1522 C C . ALA A 1 186 ? 7.649 -3.693 -10.055 1.00 94.56 186 ALA A C 1
ATOM 1524 O O . ALA A 1 186 ? 7.539 -4.338 -9.009 1.00 94.56 186 ALA A O 1
ATOM 1525 N N . TYR A 1 187 ? 6.844 -2.662 -10.327 1.00 94.19 187 TYR A N 1
ATOM 1526 C CA . TYR A 1 187 ? 5.807 -2.203 -9.399 1.00 94.19 187 TYR A CA 1
ATOM 1527 C C . TYR A 1 187 ? 4.629 -3.179 -9.316 1.00 94.19 187 TYR A C 1
ATOM 1529 O O . TYR A 1 187 ? 4.075 -3.353 -8.231 1.00 94.19 187 TYR A O 1
ATOM 1537 N N . SER A 1 188 ? 4.274 -3.871 -10.408 1.00 94.94 188 SER A N 1
ATOM 1538 C CA . SER A 1 188 ? 3.258 -4.931 -10.357 1.00 94.94 188 SER A CA 1
ATOM 1539 C C . SER A 1 188 ? 3.672 -6.051 -9.400 1.00 94.94 188 SER A C 1
ATOM 1541 O O . SER A 1 188 ? 2.901 -6.405 -8.505 1.00 94.94 188 SER A O 1
ATOM 1543 N N . LEU A 1 189 ? 4.910 -6.546 -9.517 1.00 95.19 189 LEU A N 1
ATOM 1544 C CA . LEU A 1 189 ? 5.462 -7.538 -8.591 1.00 95.19 189 LEU A CA 1
ATOM 1545 C C . LEU A 1 189 ? 5.533 -6.997 -7.158 1.00 95.19 189 LEU A C 1
ATOM 1547 O O . LEU A 1 189 ? 5.187 -7.710 -6.214 1.00 95.19 189 LEU A O 1
ATOM 1551 N N . GLY A 1 190 ? 5.904 -5.725 -6.992 1.00 94.44 190 GLY A N 1
ATOM 1552 C CA . GLY A 1 190 ? 5.895 -5.042 -5.699 1.00 94.44 190 GLY A CA 1
ATOM 1553 C C . GLY A 1 190 ? 4.516 -5.036 -5.033 1.00 94.44 190 GLY A C 1
ATOM 1554 O O . GLY A 1 190 ? 4.407 -5.358 -3.849 1.00 94.44 190 GLY A O 1
ATOM 1555 N N . PHE A 1 191 ? 3.445 -4.746 -5.778 1.00 94.56 191 PHE A N 1
ATOM 1556 C CA . PHE A 1 191 ? 2.079 -4.788 -5.246 1.00 94.56 191 PHE A CA 1
ATOM 1557 C C . PHE A 1 191 ? 1.633 -6.200 -4.858 1.00 94.56 191 PHE A C 1
ATOM 1559 O O . PHE A 1 191 ? 0.999 -6.365 -3.814 1.00 94.56 191 PHE A O 1
ATOM 1566 N N . VAL A 1 192 ? 1.992 -7.222 -5.645 1.00 94.38 192 VAL A N 1
ATOM 1567 C CA . VAL A 1 192 ? 1.738 -8.627 -5.277 1.00 94.38 192 VAL A CA 1
ATOM 1568 C C . VAL A 1 192 ? 2.468 -8.982 -3.985 1.00 94.38 192 VAL A C 1
ATOM 1570 O O . VAL A 1 192 ? 1.860 -9.534 -3.068 1.00 94.38 192 VAL A O 1
ATOM 1573 N N . GLY A 1 193 ? 3.750 -8.626 -3.876 1.00 94.00 193 GLY A N 1
ATOM 1574 C CA . GLY A 1 193 ? 4.538 -8.848 -2.665 1.00 94.00 193 GLY A CA 1
ATOM 1575 C C . GLY A 1 193 ? 3.915 -8.171 -1.443 1.00 94.00 193 GLY A C 1
ATOM 1576 O O . GLY A 1 193 ? 3.707 -8.819 -0.417 1.00 94.00 193 GLY A O 1
ATOM 1577 N N . LEU A 1 194 ? 3.528 -6.899 -1.573 1.00 94.12 194 LEU A N 1
ATOM 1578 C CA . LEU A 1 194 ? 2.857 -6.154 -0.506 1.00 94.12 194 LEU A CA 1
ATOM 1579 C C . LEU A 1 194 ? 1.531 -6.790 -0.090 1.00 94.12 194 LEU A C 1
ATOM 1581 O O . LEU A 1 194 ? 1.246 -6.834 1.102 1.00 94.12 194 LEU A O 1
ATOM 1585 N N . PHE A 1 195 ? 0.747 -7.331 -1.026 1.00 92.06 195 PHE A N 1
ATOM 1586 C CA . PHE A 1 195 ? -0.497 -8.027 -0.691 1.00 92.06 195 PHE A CA 1
ATOM 1587 C C . PHE A 1 195 ? -0.251 -9.203 0.266 1.00 92.06 195 PHE A C 1
ATOM 1589 O O . PHE A 1 195 ? -0.955 -9.348 1.268 1.00 92.06 195 PHE A O 1
ATOM 1596 N N . PHE A 1 196 ? 0.773 -10.017 -0.002 1.00 91.38 196 PHE A N 1
ATOM 1597 C CA . PHE A 1 196 ? 1.130 -11.129 0.881 1.00 91.38 196 PHE A CA 1
ATOM 1598 C C . PHE A 1 196 ? 1.709 -10.655 2.213 1.00 91.38 196 PHE A C 1
ATOM 1600 O O . PHE A 1 196 ? 1.344 -11.199 3.254 1.00 91.38 196 PHE A O 1
ATOM 1607 N N . VAL A 1 197 ? 2.564 -9.629 2.198 1.00 93.06 197 VAL A N 1
ATOM 1608 C CA . VAL A 1 197 ? 3.136 -9.044 3.420 1.00 93.06 197 VAL A CA 1
ATOM 1609 C C . VAL A 1 197 ? 2.041 -8.476 4.321 1.00 93.06 197 VAL A C 1
ATOM 1611 O O . VAL A 1 197 ? 2.050 -8.730 5.521 1.00 93.06 197 VAL A O 1
ATOM 1614 N N . TYR A 1 198 ? 1.062 -7.768 3.757 1.00 91.56 198 TYR A N 1
ATOM 1615 C CA . TYR A 1 198 ? -0.065 -7.232 4.520 1.00 91.56 198 TYR A CA 1
ATOM 1616 C C . TYR A 1 198 ? -0.887 -8.352 5.141 1.00 91.56 198 TYR A C 1
ATOM 1618 O O . TYR A 1 198 ? -1.146 -8.326 6.336 1.00 91.56 198 TYR A O 1
ATOM 1626 N N . LYS A 1 199 ? -1.197 -9.398 4.368 1.00 86.94 199 LYS A N 1
ATOM 1627 C CA . LYS A 1 199 ? -1.915 -10.567 4.886 1.00 86.94 199 LYS A CA 1
ATOM 1628 C C . LYS A 1 199 ? -1.141 -11.287 5.999 1.00 86.94 199 LYS A C 1
ATOM 1630 O O . LYS A 1 199 ? -1.747 -11.824 6.924 1.00 86.94 199 LYS A O 1
ATOM 1635 N N . LEU A 1 200 ? 0.189 -11.311 5.913 1.00 87.81 200 LEU A N 1
ATOM 1636 C CA . LEU A 1 200 ? 1.049 -11.858 6.958 1.00 87.81 200 LEU A CA 1
ATOM 1637 C C . LEU A 1 200 ? 1.002 -10.992 8.222 1.00 87.81 200 LEU A C 1
ATOM 1639 O O . LEU A 1 200 ? 0.862 -11.540 9.314 1.00 87.81 200 LEU A O 1
ATOM 1643 N N . PHE A 1 201 ? 1.050 -9.665 8.091 1.00 87.50 201 PHE A N 1
ATOM 1644 C CA . PHE A 1 201 ? 0.882 -8.767 9.233 1.00 87.50 201 PHE A CA 1
ATOM 1645 C C . PHE A 1 201 ? -0.509 -8.868 9.857 1.00 87.50 201 PHE A C 1
ATOM 1647 O O . PHE A 1 201 ? -0.589 -8.970 11.080 1.00 87.50 201 PHE A O 1
ATOM 1654 N N . ASP A 1 202 ? -1.573 -8.935 9.054 1.00 84.44 202 ASP A N 1
ATOM 1655 C CA . ASP A 1 202 ? -2.936 -9.173 9.538 1.00 84.44 202 ASP A CA 1
ATOM 1656 C C . ASP A 1 202 ? -2.970 -10.451 10.389 1.00 84.44 202 ASP A C 1
ATOM 1658 O O . ASP A 1 202 ? -3.416 -10.431 11.535 1.00 84.44 202 ASP A O 1
ATOM 1662 N N . ALA A 1 203 ? -2.423 -11.559 9.871 1.00 82.62 203 ALA A N 1
ATOM 1663 C CA . ALA A 1 203 ? -2.377 -12.841 10.573 1.00 82.62 203 ALA A CA 1
ATOM 1664 C C . ALA A 1 203 ? -1.546 -12.793 11.869 1.00 82.62 203 ALA A C 1
ATOM 1666 O O . ALA A 1 203 ? -1.947 -13.374 12.879 1.00 82.62 203 ALA A O 1
ATOM 1667 N N . MET A 1 204 ? -0.405 -12.094 11.865 1.00 83.62 204 MET A N 1
ATOM 1668 C CA . MET A 1 204 ? 0.424 -11.910 13.061 1.00 83.62 204 MET A CA 1
ATOM 1669 C C . MET A 1 204 ? -0.297 -11.092 14.134 1.00 83.62 204 MET A C 1
ATOM 1671 O O . MET A 1 204 ? -0.268 -11.470 15.306 1.00 83.62 204 MET A O 1
ATOM 1675 N N . ILE A 1 205 ? -0.958 -10.000 13.740 1.00 81.75 205 ILE A N 1
ATOM 1676 C CA . ILE A 1 205 ? -1.755 -9.172 14.648 1.00 81.75 205 ILE A CA 1
ATOM 1677 C C . ILE A 1 205 ? -2.900 -10.010 15.216 1.00 81.75 205 ILE A C 1
ATOM 1679 O O . ILE A 1 205 ? -3.058 -10.061 16.433 1.00 81.75 205 ILE A O 1
ATOM 1683 N N . TYR A 1 206 ? -3.643 -10.729 14.370 1.00 75.50 206 TYR A N 1
ATOM 1684 C CA . TYR A 1 206 ? -4.736 -11.595 14.810 1.00 75.50 206 TYR A CA 1
ATOM 1685 C C . TYR A 1 206 ? -4.288 -12.628 15.837 1.00 75.50 206 TYR A C 1
ATOM 1687 O O . TYR A 1 206 ? -4.872 -12.714 16.917 1.00 75.50 206 TYR A O 1
ATOM 1695 N N . ARG A 1 207 ? -3.213 -13.361 15.538 1.00 77.25 207 ARG A N 1
ATOM 1696 C CA . ARG A 1 207 ? -2.672 -14.371 16.448 1.00 77.25 207 ARG A CA 1
ATOM 1697 C C . ARG A 1 207 ? -2.249 -13.759 17.782 1.00 77.25 207 ARG A C 1
ATOM 1699 O O . ARG A 1 207 ? -2.550 -14.317 18.832 1.00 77.25 207 ARG A O 1
ATOM 1706 N N . LYS A 1 208 ? -1.576 -12.605 17.752 1.00 74.50 208 LYS A N 1
ATOM 1707 C CA . LYS A 1 208 ? -1.109 -11.947 18.976 1.00 74.50 208 LYS A CA 1
ATOM 1708 C C . LYS A 1 208 ? -2.264 -11.459 19.851 1.00 74.50 208 LYS A C 1
ATOM 1710 O O . LYS A 1 208 ? -2.147 -11.470 21.073 1.00 74.50 208 LYS A O 1
ATOM 1715 N N . LEU A 1 209 ? -3.361 -11.029 19.233 1.00 70.31 209 LEU A N 1
ATOM 1716 C CA . LEU A 1 209 ? -4.568 -10.624 19.946 1.00 70.31 209 LEU A CA 1
ATOM 1717 C C . LEU A 1 209 ? -5.290 -11.822 20.567 1.00 70.31 209 LEU A C 1
ATOM 1719 O O . LEU A 1 209 ? -5.706 -11.725 21.715 1.00 70.31 209 LEU A O 1
ATOM 1723 N N . GLU A 1 210 ? -5.390 -12.949 19.860 1.00 66.38 210 GLU A N 1
ATOM 1724 C CA . GLU A 1 210 ? -6.017 -14.165 20.394 1.00 66.38 210 GLU A CA 1
ATOM 1725 C C . GLU A 1 210 ? -5.233 -14.747 21.585 1.00 66.38 210 GLU A C 1
ATOM 1727 O O . GLU A 1 210 ? -5.833 -15.155 22.577 1.00 66.38 210 GLU A O 1
ATOM 1732 N N . GLU A 1 211 ? -3.896 -14.734 21.525 1.00 67.31 211 GLU A N 1
ATOM 1733 C CA . GLU A 1 211 ? -3.027 -15.183 22.626 1.00 67.31 211 GLU A CA 1
ATOM 1734 C C . GLU A 1 211 ? -3.207 -14.358 23.912 1.00 67.31 211 GLU A C 1
ATOM 1736 O O . GLU A 1 211 ? -3.055 -14.906 24.996 1.00 67.31 211 GLU A O 1
ATOM 1741 N N . ASN A 1 212 ? -3.545 -13.068 23.811 1.00 55.91 212 ASN A N 1
ATOM 1742 C CA . ASN A 1 212 ? -3.734 -12.187 24.973 1.00 55.91 212 ASN A CA 1
ATOM 1743 C C . ASN A 1 212 ? -5.150 -12.256 25.582 1.00 55.91 212 ASN A C 1
ATOM 1745 O O . ASN A 1 212 ? -5.384 -11.656 26.629 1.00 55.91 212 ASN A O 1
ATOM 1749 N N . VAL A 1 213 ? -6.104 -12.909 24.907 1.00 52.78 213 VAL A N 1
ATOM 1750 C CA . VAL A 1 213 ? -7.504 -13.051 25.359 1.00 52.78 213 VAL A CA 1
ATOM 1751 C C . VAL A 1 213 ? -7.745 -14.398 26.063 1.00 52.78 213 VAL A C 1
ATOM 1753 O O . VAL A 1 213 ? -8.768 -14.563 26.726 1.00 52.78 213 VAL A O 1
ATOM 1756 N N . ARG A 1 214 ? -6.811 -15.353 25.951 1.00 42.91 214 ARG A N 1
ATOM 1757 C CA . ARG A 1 214 ? -6.820 -16.623 26.699 1.00 42.91 214 ARG A CA 1
ATOM 1758 C C . ARG A 1 214 ? -6.115 -16.487 28.042 1.00 42.91 214 ARG A C 1
ATOM 1760 O O . ARG A 1 214 ? -6.586 -17.162 28.982 1.00 42.91 214 ARG A O 1
#

Solvent-accessible surface area (backbone atoms only — not comparable to full-atom values): 11618 Å² total; per-residue (Å²): 132,58,72,65,58,56,52,20,68,38,69,85,76,56,51,70,55,67,45,41,49,50,16,50,51,46,37,50,51,41,51,52,46,68,70,67,67,58,97,63,60,68,68,57,50,51,50,42,46,52,50,18,51,50,39,38,51,51,32,53,53,52,32,51,56,70,47,61,37,75,26,73,87,77,51,95,58,65,44,59,68,66,50,44,70,70,50,99,62,55,74,66,59,35,52,54,51,45,50,55,42,49,54,50,18,50,55,34,35,75,72,71,39,51,72,56,57,14,29,32,50,31,54,48,52,50,46,52,55,49,44,66,76,37,67,89,74,74,63,72,53,50,78,65,84,61,52,27,33,52,37,51,19,52,51,30,45,53,49,25,54,53,48,50,54,48,30,74,74,77,38,76,86,42,64,68,58,54,51,54,36,55,47,27,49,53,52,19,53,48,27,48,51,48,43,54,52,50,54,50,50,53,50,52,52,52,51,56,52,55,66,74,75,109

=== Feature glossary ===
The record interleaves many kinds of information about one protein. Here is each kind framed as the question it answers.

Q: What known structures does this most resemble?
A: Structural nearest neighbors (via Foldseek easy-search vs the PDB). Reported per hit: target PDB id, E-value, and alignment TM-score. A TM-score above ~0.5 is the conventional threshold for 'same fold'.

Q: Where is each backbone atom in 3D?
A: The mmCIF table is the protein's shape written out atom by atom. For each backbone N, Cα, C, and carbonyl O, it records an (x, y, z) coordinate triple in Å plus the residue type, chain letter, and residue number.

Q: What are the backbone torsion angles?
A: The φ/ψ torsion pair specifies the backbone conformation at each residue. φ rotates about the N–Cα bond, ψ about the Cα–C bond. Steric clashes forbid most of the (φ, ψ) plane — the allowed regions (α-helix basin, β-sheet basin, left-handed helix) are the Ramachandran-allowed regions.

Q: Which residues are buried vs exposed?
A: Solvent-accessible surface area (SASA) is the area in Å² traced out by the centre of a 1.4 Å probe sphere (a water molecule) rolled over the protein's van der Waals surface (Shrake–Rupley / Lee–Richards construction). Buried residues have near-zero SASA; fully exposed residues can exceed 200 Å². The total SASA scales roughly with the number of surface residues.

Q: How confident is the AlphaFold model at each residue?
A: pLDDT is the predicted lDDT-Cα score: AlphaFold's confidence that the local environment of each residue (all inter-atomic distances within 15 Å) is correctly placed. It is a per-residue number between 0 and 100, with higher meaning more reliable.

Q: What does the local fold look like, residue by residue?
A: 3Di is Foldseek's structural alphabet. Each residue is assigned one of twenty discrete states based on how its Cα sits relative to its spatial (not sequential) neighbors. Aligning 3Di strings finds structural homologs roughly as well as full 3D superposition, but orders of magnitude faster.

Q: How big and how compact is the whole molecule?
A: Radius of gyration (Rg) is the root-mean-square distance of Cα atoms from their centroid — a single number for overall size and compactness. A globular domain of N residues has Rg ≈ 2.2·N^0.38 Å; an extended or disordered chain has a much larger Rg. The Cα contact count is the number of residue pairs whose Cα atoms are within 8 Å and are more than four positions apart in sequence — a standard proxy for tertiary packing density. The bounding box is the smallest axis-aligned box enclosing all Cα atoms.

Q: Which residues are in helices, strands, or loops?
A: DSSP 8-state secondary structure assigns each residue one of H (α-helix), G (3₁₀-helix), I (π-helix), E (extended β-strand), B (isolated β-bridge), T (hydrogen-bonded turn), S (bend), or '-' (coil). The assignment is computed from backbone hydrogen-bond geometry via the Kabsch–Sander algorithm.

Q: How mobile is each atom in the crystal?
A: Crystallographic B-factors measure how much each atom's electron density is smeared out, in Å². They rise in mobile loops and surface residues and fall in the buried interior. In AlphaFold models this column is repurposed to hold pLDDT instead.

Q: What if only a Cα trace is available?
A: P-SEA three-state annotation labels each residue as helix, strand, or coil based purely on the geometry of the Cα trace. It serves as a fallback when the full backbone (and thus DSSP) is unavailable.

Q: What family and function is it annotated with?
A: Database cross-references. InterPro integrates a dozen domain/family signature databases into unified entries with residue-range hits. GO terms attach function/process/location labels with evidence codes. CATH codes position the fold in a four-level structural taxonomy. Organism is the NCBI-taxonomy species name.

Q: Are the domains correctly placed relative to each other?
A: Predicted Aligned Error (PAE) is an AlphaFold confidence matrix: entry (i, j) is the expected error in the position of residue j, in ångströms, when the prediction is superimposed on the true structure at residue i. Low PAE within a block of residues means that block is internally rigid and well-predicted; high PAE between two blocks means their relative placement is uncertain even if each block individually is confident.

Q: What do the diagnostic plots show?
A: Three diagnostic plots accompany the record. The Cα contact map visualizes the tertiary structure as a 2D adjacency matrix (8 Å cutoff, sequence-local contacts suppressed). The Ramachandran plot shows the distribution of backbone (φ, ψ) torsions, with points in the α and β basins reflecting secondary structure content. The PAE plot shows AlphaFold's inter-residue confidence as a color matrix.

Q: What is the amino-acid chain?
A: Primary structure: the covalent order of the twenty standard amino acids along the backbone. Two proteins with the same sequence will (almost always) fold to the same structure; two with 30% identity often share a fold but not the details.

Q: What do the rendered images show?
A: The six renders are orthographic views along the three Cartesian axes in both directions. Representation (cartoon, sticks, or surface) and color scheme (sequence-rainbow or by-chain) vary across proteins so the training set covers all the common visualization conventions.